Protein AF-A0A9E6SMH9-F1 (afdb_monomer_lite)

pLDDT: mean 82.93, std 14.58, range [40.94, 97.75]

Radius of gyration: 35.77 Å; chains: 1; bounding box: 78×81×99 Å

Sequence (264 aa):
MRSLRISLVLLGLAAVCAAAWPFIQRQYAAHQQAAAERARSEALAAQTSQLKSEFAAERVAIMKRLNSLVESKQYAEALKLASKYRATNDPELTALINTAGTALSGEQLLSRMQQLVAKSCTGVQAKVTASRLLAAAYPDVKDASTQDWSVERIEIEGVLPAIRKRLADVSTDAVAGSTNARTLQLLRGKHTMRLHPLVRDSLLRAPDGAQLTCAWRVSGTWPSASGSGQRLDGFTMQLWFAPSLTERTLEHDVLDYAQTRGRR

Secondary structure (DSSP, 8-state):
-HHHHHHHHHHHHHHHHHHHHHHHHHHHHHHHHHHHHHHHHHHHHHHHHHHHHHHHHHHHHHHHHHHHHHHTT-HHHHHHHHHHTGGG--HHHHHHHHHHHHHHHHHHHHHHHHHHHHHH--HHHHHHHHHHHHHHH-TT------TT-EEEEEPHHHHHHHHHHHHH-TT-----S-HHHHHHHHHHTT----B-HHHHHHHHH-GGGGGG-EEEEEEE--PPPTTS-----EEEEEEEEEEBTTSSSEEEEEEEEEEEPPP-

Foldseek 3Di:
DVVVVVVVVVVVVVVVVVVCVVVVVVVVVVVVVVVVVVVVVVVVVVLLVVLLVVCVVCVVVLLVVLVVCVVVLVLVVSLVSLVSNVSNPDPSSVVSNVSSVVSVVLVVLVVLLLVQCVPPVDQVVVLVLQVVLVCQLAVLADDWDSVPKDKDWDQCVVCLVLVLVVLVVLPDPDDDDDPFVVSLCSSQDPDDAAAAPSLSCCSNPNPCNSSQKTKMKMKDATQDRDPPPDGLRIKIWIKMWGQGNVSNDITIGTSGMDRDDPDD

Structure (mmCIF, N/CA/C/O backbone):
data_AF-A0A9E6SMH9-F1
#
_entry.id   AF-A0A9E6SMH9-F1
#
loop_
_atom_site.group_PDB
_atom_site.id
_atom_site.type_symbol
_atom_site.label_atom_id
_atom_site.label_alt_id
_atom_site.label_comp_id
_atom_site.label_asym_id
_atom_site.label_entity_id
_atom_site.label_seq_id
_atom_site.pdbx_PDB_ins_code
_atom_site.Cartn_x
_atom_site.Cartn_y
_atom_site.Cartn_z
_atom_site.occupancy
_atom_site.B_iso_or_equiv
_atom_site.auth_seq_id
_atom_site.auth_comp_id
_atom_site.auth_asym_id
_atom_site.auth_atom_id
_atom_site.pdbx_PDB_model_num
ATOM 1 N N . MET A 1 1 ? -43.419 65.896 56.982 1.00 50.06 1 MET A N 1
ATOM 2 C CA . MET A 1 1 ? -42.010 65.420 57.020 1.00 50.06 1 MET A CA 1
ATOM 3 C C . MET A 1 1 ? -41.822 63.934 57.382 1.00 50.06 1 MET A C 1
ATOM 5 O O . MET A 1 1 ? -40.755 63.410 57.092 1.00 50.06 1 MET A O 1
ATOM 9 N N . ARG A 1 2 ? -42.805 63.213 57.959 1.00 49.16 2 ARG A N 1
ATOM 10 C CA . ARG A 1 2 ? -42.667 61.768 58.276 1.00 49.16 2 ARG A CA 1
ATOM 11 C C . ARG A 1 2 ? -42.786 60.813 57.065 1.00 49.16 2 ARG A C 1
ATOM 13 O O . ARG A 1 2 ? -42.101 59.799 57.064 1.00 49.16 2 ARG A O 1
ATOM 20 N N . SER A 1 3 ? -43.553 61.141 56.016 1.00 47.44 3 SER A N 1
ATOM 21 C CA . SER A 1 3 ? -43.708 60.263 54.830 1.00 47.44 3 SER A CA 1
ATOM 22 C C . SER A 1 3 ? -42.493 60.244 53.884 1.00 47.44 3 SER A C 1
ATOM 24 O O . SER A 1 3 ? -42.248 59.240 53.216 1.00 47.44 3 SER A O 1
ATOM 26 N N . LEU A 1 4 ? -41.671 61.305 53.876 1.00 52.09 4 LEU A N 1
ATOM 27 C CA . LEU A 1 4 ? -40.449 61.368 53.059 1.00 52.09 4 LEU A CA 1
ATOM 28 C C . LEU A 1 4 ? -39.358 60.402 53.550 1.00 52.09 4 LEU A C 1
ATOM 30 O O . LEU A 1 4 ? -38.632 59.832 52.743 1.00 52.09 4 LEU A O 1
ATOM 34 N N . ARG A 1 5 ? -39.258 60.181 54.868 1.00 51.03 5 ARG A N 1
ATOM 35 C CA . ARG A 1 5 ? -38.249 59.279 55.451 1.00 51.03 5 ARG A CA 1
ATOM 36 C C . ARG A 1 5 ? -38.564 57.804 55.194 1.00 51.03 5 ARG A C 1
ATOM 38 O O . ARG A 1 5 ? -37.646 57.026 54.983 1.00 51.03 5 ARG A O 1
ATOM 45 N N . ILE A 1 6 ? -39.845 57.437 55.148 1.00 55.66 6 ILE A N 1
ATOM 46 C CA . ILE A 1 6 ? -40.280 56.062 54.847 1.00 55.66 6 ILE A CA 1
ATOM 47 C C . ILE A 1 6 ? -40.031 55.733 53.365 1.00 55.66 6 ILE A C 1
ATOM 49 O O . ILE A 1 6 ? -39.547 54.650 53.046 1.00 55.66 6 ILE A O 1
ATOM 53 N N . SER A 1 7 ? -40.263 56.698 52.468 1.00 54.25 7 SER A N 1
ATOM 54 C CA . SER A 1 7 ? -40.035 56.527 51.024 1.00 54.25 7 SER A CA 1
ATOM 55 C C . SER A 1 7 ? -38.547 56.362 50.674 1.00 54.25 7 SER A C 1
ATOM 57 O O . SER A 1 7 ? -38.198 55.530 49.843 1.00 54.25 7 SER A O 1
ATOM 59 N N . LEU A 1 8 ? -37.654 57.095 51.352 1.00 56.59 8 LEU A N 1
ATOM 60 C CA . LEU A 1 8 ? -36.197 56.985 51.176 1.00 56.59 8 LEU A CA 1
ATOM 61 C C . LEU A 1 8 ? -35.622 55.655 51.688 1.00 56.59 8 LEU A C 1
ATOM 63 O O . LEU A 1 8 ? -34.715 55.107 51.067 1.00 56.59 8 LEU A O 1
ATOM 67 N N . VAL A 1 9 ? -36.166 55.105 52.778 1.00 59.56 9 VAL A N 1
ATOM 68 C CA . VAL A 1 9 ? -35.754 53.789 53.298 1.00 59.56 9 VAL A CA 1
ATOM 69 C C . VAL A 1 9 ? -36.204 52.660 52.364 1.00 59.56 9 VAL A C 1
ATOM 71 O O . VAL A 1 9 ? -35.425 51.749 52.100 1.00 59.56 9 VAL A O 1
ATOM 74 N N . LEU A 1 10 ? -37.413 52.745 51.797 1.00 55.56 10 LEU A N 1
ATOM 75 C CA . LEU A 1 10 ? -37.912 51.770 50.816 1.00 55.56 10 LEU A CA 1
ATOM 76 C C . LEU A 1 10 ? -37.139 51.820 49.487 1.00 55.56 10 LEU A C 1
ATOM 78 O O . LEU A 1 10 ? -36.822 50.772 48.929 1.00 55.56 10 LEU A O 1
ATOM 82 N N . LEU A 1 11 ? -36.773 53.016 49.009 1.00 55.50 11 LEU A N 1
ATOM 83 C CA . LEU A 1 11 ? -35.928 53.186 47.819 1.00 55.50 11 LEU A CA 1
ATOM 84 C C . LEU A 1 11 ? -34.490 52.695 48.048 1.00 55.50 11 LEU A C 1
ATOM 86 O O . LEU A 1 11 ? -33.914 52.066 47.163 1.00 55.50 11 LEU A O 1
ATOM 90 N N . GLY A 1 12 ? -33.929 52.918 49.242 1.00 53.09 12 GLY A N 1
ATOM 91 C CA . GLY A 1 12 ? -32.619 52.387 49.628 1.00 53.09 12 GLY A CA 1
ATOM 92 C C . GLY A 1 12 ? -32.592 50.856 49.697 1.00 53.09 12 GLY A C 1
ATOM 93 O O . GLY A 1 12 ? -31.650 50.238 49.209 1.00 53.09 12 GLY A O 1
ATOM 94 N N . LEU A 1 13 ? -33.652 50.229 50.220 1.00 57.94 13 LEU A N 1
ATOM 95 C CA . LEU A 1 13 ? -33.786 48.767 50.242 1.00 57.94 13 LEU A CA 1
ATOM 96 C C . LEU A 1 13 ? -33.958 48.180 48.834 1.00 57.94 13 LEU A C 1
ATOM 98 O O . LEU A 1 13 ? -33.310 47.191 48.499 1.00 57.94 13 LEU A O 1
ATOM 102 N N . ALA A 1 14 ? -34.770 48.818 47.985 1.00 60.69 14 ALA A N 1
ATOM 103 C CA . ALA A 1 14 ? -34.950 48.401 46.595 1.00 60.69 14 ALA A CA 1
ATOM 104 C C . ALA A 1 14 ? -33.644 48.504 45.783 1.00 60.69 14 ALA A C 1
ATOM 106 O O . ALA A 1 14 ? -33.343 47.610 44.992 1.00 60.69 14 ALA A O 1
ATOM 107 N N . ALA A 1 15 ? -32.833 49.542 46.018 1.00 59.09 15 ALA A N 1
ATOM 108 C CA . ALA A 1 15 ? -31.529 49.711 45.375 1.00 59.09 15 ALA A CA 1
ATOM 109 C C . ALA A 1 15 ? -30.507 48.640 45.808 1.00 59.09 15 ALA A C 1
ATOM 111 O O . ALA A 1 15 ? -29.759 48.132 44.972 1.00 59.09 15 ALA A O 1
ATOM 112 N N . VAL A 1 16 ? -30.510 48.234 47.084 1.00 61.38 16 VAL A N 1
ATOM 113 C CA . VAL A 1 16 ? -29.656 47.141 47.587 1.00 61.38 16 VAL A CA 1
ATOM 114 C C . VAL A 1 16 ? -30.096 45.783 47.022 1.00 61.38 16 VAL A C 1
ATOM 116 O O . VAL A 1 16 ? -29.252 44.991 46.601 1.00 61.38 16 VAL A O 1
ATOM 119 N N . CYS A 1 17 ? -31.404 45.525 46.921 1.00 60.59 17 CYS A N 1
ATOM 120 C CA . CYS A 1 17 ? -31.924 44.310 46.287 1.00 60.59 17 CYS A CA 1
ATOM 121 C C . CYS A 1 17 ? -31.613 44.251 44.780 1.00 60.59 17 CYS A C 1
ATOM 123 O O . CYS A 1 17 ? -31.251 43.189 44.272 1.00 60.59 17 CYS A O 1
ATOM 125 N N . ALA A 1 18 ? -31.688 45.381 44.070 1.00 61.50 18 ALA A N 1
ATOM 126 C CA . ALA A 1 18 ? -31.358 45.458 42.647 1.00 61.50 18 ALA A CA 1
ATOM 127 C C . ALA A 1 18 ? -29.854 45.255 42.375 1.00 61.50 18 ALA A C 1
ATOM 129 O O . ALA A 1 18 ? -29.490 44.609 41.393 1.00 61.50 18 ALA A O 1
ATOM 130 N N . ALA A 1 19 ? -28.978 45.741 43.261 1.00 61.34 19 ALA A N 1
ATOM 131 C CA . ALA A 1 19 ? -27.528 45.571 43.135 1.00 61.34 19 ALA A CA 1
ATOM 132 C C . ALA A 1 19 ? -27.050 44.133 43.428 1.00 61.34 19 ALA A C 1
ATOM 13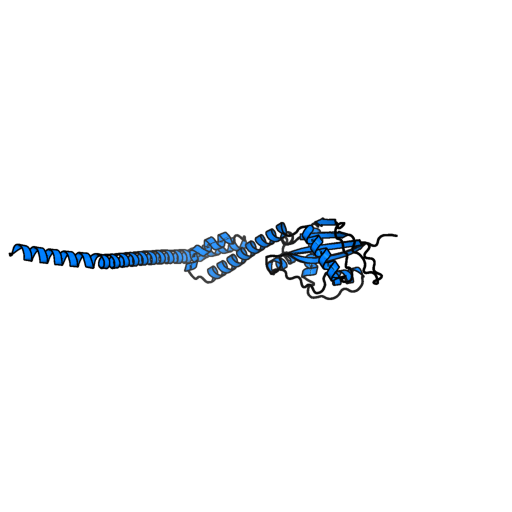4 O O . ALA A 1 19 ? -26.064 43.682 42.846 1.00 61.34 19 ALA A O 1
ATOM 135 N N . ALA A 1 20 ? -27.757 43.387 44.286 1.00 64.69 20 ALA A N 1
ATOM 136 C CA . ALA A 1 20 ? -27.438 41.989 44.603 1.00 64.69 20 ALA A CA 1
ATOM 137 C C . ALA A 1 20 ? -27.984 40.978 43.570 1.00 64.69 20 ALA A C 1
ATOM 139 O O . ALA A 1 20 ? -27.473 39.860 43.459 1.00 64.69 20 ALA A O 1
ATOM 140 N N . TRP A 1 21 ? -28.990 41.371 42.783 1.00 70.06 21 TRP A N 1
ATOM 141 C CA . TRP A 1 21 ? -29.657 40.531 41.783 1.00 70.06 21 TRP A CA 1
ATOM 142 C C . TRP A 1 21 ? -28.720 39.834 40.773 1.00 70.06 21 TRP A C 1
ATOM 144 O O . TRP A 1 21 ? -28.825 38.612 40.622 1.00 70.06 21 TRP A O 1
ATOM 154 N N . PRO A 1 22 ? -27.758 40.520 40.115 1.00 70.88 22 PRO A N 1
ATOM 155 C CA . PRO A 1 22 ? -26.865 39.865 39.156 1.00 70.88 22 PRO A CA 1
ATOM 156 C C . PRO A 1 22 ? -25.910 38.852 39.808 1.00 70.88 22 PRO A C 1
ATOM 158 O O . PRO A 1 22 ? -25.524 37.876 39.166 1.00 70.88 22 PRO A O 1
ATOM 161 N N . PHE A 1 23 ? -25.536 39.043 41.078 1.00 73.75 23 PHE A N 1
ATOM 162 C CA . PHE A 1 23 ? -24.689 38.094 41.806 1.00 73.75 23 PHE A CA 1
ATOM 163 C C . PHE A 1 23 ? -25.461 36.816 42.158 1.00 73.75 23 PHE A C 1
ATOM 165 O O . PHE A 1 23 ? -24.981 35.715 41.887 1.00 73.75 23 PHE A O 1
ATOM 172 N N . ILE A 1 24 ? -26.694 36.962 42.658 1.00 76.81 24 ILE A N 1
ATOM 173 C CA . ILE A 1 24 ? -27.590 35.837 42.967 1.00 76.81 24 ILE A CA 1
ATOM 174 C C . ILE A 1 24 ? -27.910 35.040 41.695 1.00 76.81 24 ILE A C 1
ATOM 176 O O . ILE A 1 24 ? -27.834 33.812 41.707 1.00 76.81 24 ILE A O 1
ATOM 180 N N . GLN A 1 25 ? -28.187 35.714 40.571 1.00 79.44 25 GLN A N 1
ATOM 181 C CA . GLN A 1 25 ? -28.419 35.041 39.288 1.00 79.44 25 GLN A CA 1
ATOM 182 C C . GLN A 1 25 ? -27.193 34.260 38.800 1.00 79.44 25 GLN A C 1
ATOM 184 O O . GLN A 1 25 ? -27.344 33.134 38.329 1.00 79.44 25 GLN A O 1
ATOM 189 N N . ARG A 1 26 ? -25.977 34.810 38.937 1.00 79.94 26 ARG A N 1
ATOM 190 C CA . ARG A 1 26 ? -24.739 34.101 38.568 1.00 79.94 26 ARG A CA 1
ATOM 191 C C . ARG A 1 26 ? -24.494 32.873 39.440 1.00 79.94 26 ARG A C 1
ATOM 193 O O . ARG A 1 26 ? -24.154 31.822 38.907 1.00 79.94 26 ARG A O 1
ATOM 200 N N . GLN A 1 27 ? -24.693 32.980 40.753 1.00 82.25 27 GLN A N 1
ATOM 201 C CA . GLN A 1 27 ? -24.568 31.838 41.662 1.00 82.25 27 GLN A CA 1
ATOM 202 C C . GLN A 1 27 ? -25.612 30.761 41.367 1.00 82.25 27 GLN A C 1
ATOM 204 O O . GLN A 1 27 ? -25.276 29.582 41.300 1.00 82.25 27 GLN A O 1
ATOM 209 N N . TYR A 1 28 ? -26.864 31.156 41.139 1.00 82.19 28 TYR A N 1
ATOM 210 C CA . TYR A 1 28 ? -27.934 30.226 40.801 1.00 82.19 28 TYR A CA 1
ATOM 211 C C . TYR A 1 28 ? -27.676 29.517 39.462 1.00 82.19 28 TYR A C 1
ATOM 213 O O . TYR A 1 28 ? -27.805 28.297 39.378 1.00 82.19 28 TYR A O 1
ATOM 221 N N . ALA A 1 29 ? -27.219 30.248 38.439 1.00 81.75 29 ALA A N 1
ATOM 222 C CA . ALA A 1 29 ? -26.816 29.672 37.156 1.00 81.75 29 ALA A CA 1
ATOM 223 C C . ALA A 1 29 ? -25.627 28.703 37.299 1.00 81.75 29 ALA A C 1
ATOM 225 O O . ALA A 1 29 ? -25.667 27.609 36.739 1.00 81.75 29 ALA A O 1
ATOM 226 N N . ALA A 1 30 ? -24.609 29.052 38.094 1.00 83.19 30 ALA A N 1
ATOM 227 C CA . ALA A 1 30 ? -23.473 28.172 38.378 1.00 83.19 30 ALA A CA 1
ATOM 228 C C . ALA A 1 30 ? -23.899 26.897 39.130 1.00 83.19 30 ALA A C 1
ATOM 230 O O . ALA A 1 30 ? -23.441 25.801 38.808 1.00 83.19 30 ALA A O 1
ATOM 231 N N . HIS A 1 31 ? -24.826 27.008 40.089 1.00 85.69 31 HIS A N 1
ATOM 232 C CA . HIS A 1 31 ? -25.399 25.853 40.782 1.00 85.69 31 HIS A CA 1
ATOM 233 C C . HIS A 1 31 ? -26.210 24.950 39.848 1.00 85.69 31 HIS A C 1
ATOM 235 O O . HIS A 1 31 ? -26.079 23.730 39.938 1.00 85.69 31 HIS A O 1
ATOM 241 N N . GLN A 1 32 ? -27.013 25.513 38.938 1.00 88.69 32 GLN A N 1
ATOM 242 C CA . GLN A 1 32 ? -27.743 24.721 37.945 1.00 88.69 32 GLN A CA 1
ATOM 243 C C . GLN A 1 32 ? -26.803 24.007 36.970 1.00 88.69 32 GLN A C 1
ATOM 245 O O . GLN A 1 32 ? -27.026 22.839 36.663 1.00 88.69 32 GLN A O 1
ATOM 250 N N . GLN A 1 33 ? -25.734 24.671 36.522 1.00 86.69 33 GLN A N 1
ATOM 251 C CA . GLN A 1 33 ? -24.711 24.047 35.681 1.00 86.69 33 GLN A CA 1
ATOM 252 C C . GLN A 1 33 ? -24.024 22.890 36.413 1.00 86.69 33 GLN A C 1
ATOM 254 O O . GLN A 1 33 ? -23.980 21.783 35.885 1.00 86.69 33 GLN A O 1
ATOM 259 N N . ALA A 1 34 ? -23.602 23.097 37.664 1.00 87.25 34 ALA A N 1
ATOM 260 C CA . ALA A 1 34 ? -22.995 22.044 38.476 1.00 87.25 34 ALA A CA 1
ATOM 261 C C . ALA A 1 34 ? -23.960 20.874 38.749 1.00 87.25 34 ALA A C 1
ATOM 263 O O . ALA A 1 34 ? -23.550 19.715 38.731 1.00 87.25 34 ALA A O 1
ATOM 264 N N . ALA A 1 35 ? -25.247 21.147 38.987 1.00 86.25 35 ALA A N 1
ATOM 265 C CA . ALA A 1 35 ? -26.261 20.108 39.158 1.00 86.25 35 ALA A CA 1
ATOM 266 C C . ALA A 1 35 ? -26.499 19.322 37.858 1.00 86.25 35 ALA A C 1
ATOM 268 O O . ALA A 1 35 ? -26.588 18.097 37.892 1.00 86.25 35 ALA A O 1
ATOM 269 N N . ALA A 1 36 ? -26.541 20.003 36.709 1.00 87.94 36 ALA A N 1
ATOM 270 C CA . ALA A 1 36 ? -26.677 19.365 35.402 1.00 87.94 36 ALA A CA 1
ATOM 271 C C . ALA A 1 36 ? -25.449 18.514 35.042 1.00 87.94 36 ALA A C 1
ATOM 273 O O . ALA A 1 36 ? -25.596 17.427 34.487 1.00 87.94 36 ALA A O 1
ATOM 274 N N . GLU A 1 37 ? -24.241 18.971 35.374 1.00 89.69 37 GLU A N 1
ATOM 275 C CA . GLU A 1 37 ? -23.005 18.205 35.191 1.00 89.69 37 GLU A CA 1
ATOM 276 C C . GLU A 1 37 ? -22.965 16.957 36.075 1.00 89.69 37 GLU A C 1
ATOM 278 O O . GLU A 1 37 ? -22.631 15.882 35.579 1.00 89.69 37 GLU A O 1
ATOM 283 N N . ARG A 1 38 ? -23.372 17.067 37.348 1.00 89.81 38 ARG A N 1
ATOM 284 C CA . ARG A 1 38 ? -23.502 15.913 38.254 1.00 89.81 38 ARG A CA 1
ATOM 285 C C . ARG A 1 38 ? -24.554 14.921 37.770 1.00 89.81 38 ARG A C 1
ATOM 287 O O . ARG A 1 38 ? -24.273 13.735 37.691 1.00 89.81 38 ARG A O 1
ATOM 294 N N . ALA A 1 39 ? -25.725 15.396 37.351 1.00 89.69 39 ALA A N 1
ATOM 295 C CA . ALA A 1 39 ? -26.762 14.525 36.801 1.00 89.69 39 ALA A CA 1
ATOM 296 C C . ALA A 1 39 ? -26.278 13.788 35.537 1.00 89.69 39 ALA A C 1
ATOM 298 O O . ALA A 1 39 ? -26.555 12.603 35.353 1.00 89.69 39 ALA A O 1
ATOM 299 N N . ARG A 1 40 ? -25.508 14.465 34.671 1.00 88.81 40 ARG A N 1
ATOM 300 C CA . ARG A 1 40 ? -24.877 13.835 33.501 1.00 88.81 40 ARG A CA 1
ATOM 301 C C . ARG A 1 40 ? -23.819 12.812 33.904 1.00 88.81 40 ARG A C 1
ATOM 303 O O . ARG A 1 40 ? -23.789 11.735 33.316 1.00 88.81 40 ARG A O 1
ATOM 310 N N . SER A 1 41 ? -22.959 13.121 34.873 1.00 88.56 41 SER A N 1
ATOM 311 C CA . SER A 1 41 ? -21.911 12.192 35.306 1.00 88.56 41 SER A CA 1
ATOM 312 C C . SER A 1 41 ? -22.492 10.954 35.991 1.00 88.56 41 SER A C 1
ATOM 314 O O . SER A 1 41 ? -22.046 9.845 35.705 1.00 88.56 41 SER A O 1
ATOM 316 N N . GLU A 1 42 ? -23.533 11.114 36.806 1.00 91.62 42 GLU A N 1
ATOM 317 C CA . GLU A 1 42 ? -24.275 10.016 37.431 1.00 91.62 42 GLU A CA 1
ATOM 318 C C . GLU A 1 42 ? -24.969 9.137 36.385 1.00 91.62 42 GLU A C 1
ATOM 320 O O . GLU A 1 42 ? -24.839 7.912 36.428 1.00 91.62 42 GLU A O 1
ATOM 325 N N . ALA A 1 43 ? -25.630 9.739 35.390 1.00 90.62 43 ALA A N 1
ATOM 326 C CA . ALA A 1 43 ? -26.242 8.994 34.291 1.00 90.62 43 ALA A CA 1
ATOM 327 C C . ALA A 1 43 ? -25.200 8.196 33.485 1.00 90.62 43 ALA A C 1
ATOM 329 O O . ALA A 1 43 ? -25.423 7.025 33.171 1.00 90.62 43 ALA A O 1
ATOM 330 N N . LEU A 1 44 ? -24.038 8.791 33.193 1.00 88.38 44 LEU A N 1
ATOM 331 C CA . LEU A 1 44 ? -22.933 8.107 32.512 1.00 88.38 44 LEU A CA 1
ATOM 332 C C . LEU A 1 44 ? -22.341 6.976 33.363 1.00 88.38 44 LEU A C 1
ATOM 334 O O . LEU A 1 44 ? -22.012 5.914 32.830 1.00 88.38 44 LEU A O 1
ATOM 338 N N . ALA A 1 45 ? -22.223 7.171 34.678 1.00 89.31 45 ALA A N 1
ATOM 339 C CA . ALA A 1 45 ? -21.753 6.142 35.601 1.00 89.31 45 ALA A CA 1
ATOM 340 C C . ALA A 1 45 ? -22.727 4.956 35.662 1.00 89.31 45 ALA A C 1
ATOM 342 O O . ALA A 1 45 ? -22.290 3.806 35.576 1.00 89.31 45 ALA A O 1
ATOM 343 N N . ALA A 1 46 ? -24.036 5.223 35.726 1.00 90.31 46 ALA A N 1
ATOM 344 C CA . ALA A 1 46 ? -25.075 4.197 35.700 1.00 90.31 46 ALA A CA 1
ATOM 345 C C . ALA A 1 46 ? -25.067 3.410 34.379 1.00 90.31 46 ALA A C 1
ATOM 347 O O . ALA A 1 46 ? -25.022 2.180 34.397 1.00 90.31 46 ALA A O 1
ATOM 348 N N . GLN A 1 47 ? -25.006 4.102 33.235 1.00 88.06 47 GLN A N 1
ATOM 349 C CA . GLN A 1 47 ? -24.878 3.458 31.920 1.00 88.06 47 GLN A CA 1
ATOM 350 C C . GLN A 1 47 ? -23.607 2.605 31.825 1.00 88.06 47 GLN A C 1
ATOM 352 O O . GLN A 1 47 ? -23.644 1.475 31.345 1.00 88.06 47 GLN A O 1
ATOM 357 N N . THR A 1 48 ? -22.480 3.109 32.331 1.00 88.69 48 THR A N 1
ATOM 358 C CA . THR A 1 48 ? -21.211 2.369 32.337 1.00 88.69 48 THR A CA 1
ATOM 359 C C . THR A 1 48 ? -21.288 1.124 33.218 1.00 88.69 48 THR A C 1
ATOM 361 O O . THR A 1 48 ? -20.789 0.067 32.836 1.00 88.69 48 THR A O 1
ATOM 364 N N . SER A 1 49 ? -21.913 1.228 34.392 1.00 89.94 49 SER A N 1
ATOM 365 C CA . SER A 1 49 ? -22.145 0.095 35.291 1.00 89.94 49 SER A CA 1
ATOM 366 C C . SER A 1 49 ? -23.008 -0.978 34.626 1.00 89.94 49 SER A C 1
ATOM 368 O O . SER A 1 49 ? -22.649 -2.154 34.677 1.00 89.94 49 SER A O 1
ATOM 370 N N . GLN A 1 50 ? -24.077 -0.575 33.936 1.00 91.75 50 GLN A N 1
ATOM 371 C CA . GLN A 1 50 ? -24.952 -1.488 33.204 1.00 91.75 50 GLN A CA 1
ATOM 372 C C . GLN A 1 50 ? -24.226 -2.183 32.045 1.00 91.75 50 GLN A C 1
ATOM 374 O O . GLN A 1 50 ? -24.343 -3.390 31.873 1.00 91.75 50 GLN A O 1
ATOM 379 N N . LEU A 1 51 ? -23.427 -1.452 31.266 1.00 90.81 51 LEU A N 1
ATOM 380 C CA . LEU A 1 51 ? -22.642 -2.046 30.180 1.00 90.81 51 LEU A CA 1
ATOM 381 C C . LEU A 1 51 ? -21.580 -3.018 30.703 1.00 90.81 51 LEU A C 1
ATOM 383 O O . LEU A 1 51 ? -21.290 -4.026 30.061 1.00 90.81 51 LEU A O 1
ATOM 387 N N . LYS A 1 52 ? -21.006 -2.734 31.878 1.00 92.25 52 LYS A N 1
ATOM 388 C CA . LYS A 1 52 ? -20.081 -3.650 32.552 1.00 92.25 52 LYS A CA 1
ATOM 389 C C . LYS A 1 52 ? -20.768 -4.930 33.006 1.00 92.25 52 LYS A C 1
ATOM 391 O O . LYS A 1 52 ? -20.189 -5.997 32.827 1.00 92.25 52 LYS A O 1
ATOM 396 N N . SER A 1 53 ? -21.970 -4.840 33.574 1.00 91.31 53 SER A N 1
ATOM 397 C CA . SER A 1 53 ? -22.711 -6.031 33.993 1.00 91.31 53 SER A CA 1
ATOM 398 C C . SER A 1 53 ? -23.208 -6.846 32.798 1.00 91.31 53 SER A C 1
ATOM 400 O O . SER A 1 53 ? -23.068 -8.065 32.819 1.00 91.31 53 SER A O 1
ATOM 402 N N . GLU A 1 54 ? -23.687 -6.192 31.734 1.00 92.31 54 GLU A N 1
ATOM 403 C CA . GLU A 1 54 ? -24.047 -6.836 30.462 1.00 92.31 54 GLU A CA 1
ATOM 404 C C . GLU A 1 54 ? -22.846 -7.600 29.884 1.00 92.31 54 GLU A C 1
ATOM 406 O O . GLU A 1 54 ? -22.940 -8.793 29.599 1.00 92.31 54 GLU A O 1
ATOM 411 N N . PHE A 1 55 ? -21.684 -6.941 29.791 1.00 92.94 55 PHE A N 1
ATOM 412 C CA . PHE A 1 55 ? -20.467 -7.585 29.303 1.00 92.94 55 PHE A CA 1
ATOM 413 C C . PHE A 1 55 ? -20.030 -8.748 30.192 1.00 92.94 55 PHE A C 1
ATOM 415 O O . PHE A 1 55 ? -19.624 -9.777 29.671 1.00 92.94 55 PHE A O 1
ATOM 422 N N . ALA A 1 56 ? -20.114 -8.618 31.517 1.00 92.31 56 ALA A N 1
ATOM 423 C CA . ALA A 1 56 ? -19.751 -9.699 32.429 1.00 92.31 56 ALA A CA 1
ATOM 424 C C . ALA A 1 56 ? -20.680 -10.918 32.284 1.00 92.31 56 ALA A C 1
ATOM 426 O O . ALA A 1 56 ? -20.199 -12.050 32.307 1.00 92.31 56 ALA A O 1
ATOM 427 N N . ALA A 1 57 ? -21.985 -10.695 32.094 1.00 94.44 57 ALA A N 1
ATOM 428 C CA . ALA A 1 57 ? -22.974 -11.757 31.922 1.00 94.44 57 ALA A CA 1
ATOM 429 C C . ALA A 1 57 ? -22.832 -12.485 30.575 1.00 94.44 57 ALA A C 1
ATOM 431 O O . ALA A 1 57 ? -22.951 -13.707 30.513 1.00 94.44 57 ALA A O 1
ATOM 432 N N . GLU A 1 58 ? -22.535 -11.749 29.502 1.00 94.44 58 GLU A N 1
ATOM 433 C CA . GLU A 1 58 ? -22.495 -12.283 28.134 1.00 94.44 58 GLU A CA 1
ATOM 434 C C . GLU A 1 58 ? -21.081 -12.365 27.543 1.00 94.44 58 GLU A C 1
ATOM 436 O O . GLU A 1 58 ? -20.915 -12.552 26.333 1.00 94.44 58 GLU A O 1
ATOM 441 N N . ARG A 1 59 ? -20.042 -12.265 28.382 1.00 93.81 59 ARG A N 1
ATOM 442 C CA . ARG A 1 59 ? -18.637 -12.131 27.960 1.00 93.81 59 ARG A CA 1
ATOM 443 C C . ARG A 1 59 ? -18.256 -13.120 26.868 1.00 93.81 59 ARG A C 1
ATOM 445 O O . ARG A 1 59 ? -17.721 -12.735 25.834 1.00 93.81 59 ARG A O 1
ATOM 452 N N . VAL A 1 60 ? -18.555 -14.400 27.082 1.00 95.19 60 VAL A N 1
ATOM 453 C CA . VAL A 1 60 ? -18.199 -15.483 26.153 1.00 95.19 60 VAL A CA 1
ATOM 454 C C . VAL A 1 60 ? -18.882 -15.304 24.795 1.00 95.19 60 VAL A C 1
ATOM 456 O O . VAL A 1 60 ? -18.237 -15.468 23.761 1.00 95.19 60 VAL A O 1
ATOM 459 N N . ALA A 1 61 ? -20.165 -14.938 24.776 1.00 95.69 61 ALA A N 1
ATOM 460 C CA . ALA A 1 61 ? -20.917 -14.739 23.540 1.00 95.69 61 ALA A CA 1
ATOM 461 C C . ALA A 1 61 ? -20.409 -13.514 22.764 1.00 95.69 61 ALA A C 1
ATOM 463 O O . ALA A 1 61 ? -20.177 -13.602 21.555 1.00 95.69 61 ALA A O 1
ATOM 464 N N . ILE A 1 62 ? -20.159 -12.404 23.466 1.00 94.62 62 ILE A N 1
ATOM 465 C CA . ILE A 1 62 ? -19.627 -11.165 22.884 1.00 94.62 62 ILE A CA 1
ATOM 466 C C . ILE A 1 62 ? -18.231 -11.406 22.301 1.00 94.62 62 ILE A C 1
ATOM 468 O O . ILE A 1 62 ? -17.986 -11.079 21.140 1.00 94.62 62 ILE A O 1
ATOM 472 N N . MET A 1 63 ? -17.332 -12.038 23.062 1.00 96.00 63 MET A N 1
ATOM 473 C CA . MET A 1 63 ? -15.970 -12.339 22.609 1.00 96.00 63 MET A CA 1
ATOM 474 C C . MET A 1 63 ? -15.964 -13.319 21.432 1.00 96.00 63 MET A C 1
ATOM 476 O O . MET A 1 63 ? -15.242 -1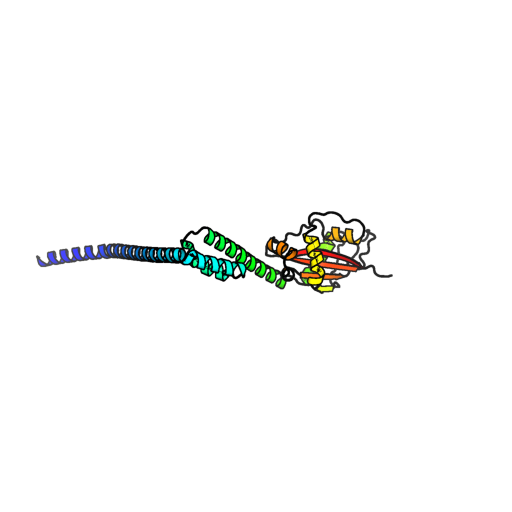3.106 20.460 1.00 96.00 63 MET A O 1
ATOM 480 N N . LYS A 1 64 ? -16.825 -14.347 21.449 1.00 96.50 64 LYS A N 1
ATOM 481 C CA . LYS A 1 64 ? -16.994 -15.263 20.310 1.00 96.50 64 LYS A CA 1
ATOM 482 C C . LYS A 1 64 ? -17.449 -14.521 19.053 1.00 96.50 64 LYS A C 1
ATOM 484 O O . LYS A 1 64 ? -16.922 -14.771 17.970 1.00 96.50 64 LYS A O 1
ATOM 489 N N . ARG A 1 65 ? -18.409 -13.599 19.180 1.00 95.44 65 ARG A N 1
ATOM 490 C CA . ARG A 1 65 ? -18.874 -12.788 18.048 1.00 95.44 65 ARG A CA 1
ATOM 491 C C . ARG A 1 65 ? -17.771 -11.868 17.530 1.00 95.44 65 ARG A C 1
ATOM 493 O O . ARG A 1 65 ? -17.586 -11.800 16.320 1.00 95.44 65 ARG A O 1
ATOM 500 N N . LEU A 1 66 ? -17.032 -11.203 18.417 1.00 95.50 66 LEU A N 1
ATOM 501 C CA . LEU A 1 66 ? -15.902 -10.350 18.043 1.00 95.50 66 LEU A CA 1
ATOM 502 C C . LEU A 1 66 ? -14.822 -11.128 17.290 1.00 95.50 66 LEU A C 1
ATOM 504 O O . LEU A 1 66 ? -14.404 -10.687 16.223 1.00 95.50 66 LEU A O 1
ATOM 508 N N . ASN A 1 67 ? -14.431 -12.303 17.787 1.00 94.88 67 ASN A N 1
ATOM 509 C CA . ASN A 1 67 ? -13.464 -13.166 17.107 1.00 94.88 67 ASN A CA 1
ATOM 510 C C . ASN A 1 67 ? -13.958 -13.584 15.720 1.00 94.88 67 ASN A C 1
ATOM 512 O O . ASN A 1 67 ? -13.226 -13.436 14.750 1.00 94.88 67 ASN A O 1
ATOM 516 N N . SER A 1 68 ? -15.224 -13.991 15.595 1.00 96.25 68 SER A N 1
ATOM 517 C CA . SER A 1 68 ? -15.817 -14.337 14.298 1.00 96.25 68 SER A CA 1
ATOM 518 C C . SER A 1 68 ? -15.796 -13.168 13.302 1.00 96.25 68 SER A C 1
ATOM 520 O O . SER A 1 68 ? -15.508 -13.376 12.122 1.00 96.25 68 SER A O 1
ATOM 522 N N . LEU A 1 69 ? -16.057 -11.936 13.760 1.00 95.75 69 LEU A N 1
ATOM 523 C CA . LEU A 1 69 ? -15.956 -10.735 12.922 1.00 95.75 69 LEU A CA 1
ATOM 524 C C . LEU A 1 69 ? -14.504 -10.479 12.488 1.00 95.75 69 LEU A C 1
ATOM 526 O O . LEU A 1 69 ? -14.265 -10.180 11.321 1.00 95.75 69 LEU A O 1
ATOM 530 N N . VAL A 1 70 ? -13.534 -10.633 13.394 1.00 93.12 70 VAL A N 1
ATOM 531 C CA . VAL A 1 70 ? -12.098 -10.469 13.100 1.00 93.12 70 VAL A CA 1
ATOM 532 C C . VAL A 1 70 ? -11.596 -11.531 12.116 1.00 93.12 70 VAL A C 1
ATOM 534 O O . VAL A 1 70 ? -10.915 -11.188 11.151 1.00 93.12 70 VAL A O 1
ATOM 537 N N . GLU A 1 71 ? -11.966 -12.797 12.309 1.00 92.88 71 GLU A N 1
ATOM 538 C CA . GLU A 1 71 ? -11.643 -13.911 11.404 1.00 92.88 71 GLU A CA 1
ATOM 539 C C . GLU A 1 71 ? -12.244 -13.702 10.010 1.00 92.88 71 GLU A C 1
ATOM 541 O O . GLU A 1 71 ? -11.600 -13.974 8.998 1.00 92.88 71 GLU A O 1
ATOM 546 N N . SER A 1 72 ? -13.451 -13.135 9.954 1.00 92.88 72 SER A N 1
ATOM 547 C CA . SER A 1 72 ? -14.134 -12.783 8.704 1.00 92.88 72 SER A CA 1
ATOM 548 C C . SER A 1 72 ? -13.669 -11.445 8.110 1.00 92.88 72 SER A C 1
ATOM 550 O O . SER A 1 72 ? -14.267 -10.973 7.145 1.00 92.88 72 SER A O 1
ATOM 552 N N . LYS A 1 73 ? -12.629 -10.813 8.678 1.00 91.25 73 LYS A N 1
ATOM 553 C CA . LYS A 1 73 ? -12.088 -9.498 8.280 1.00 91.25 73 LYS A CA 1
ATOM 554 C C . LYS A 1 73 ? -13.094 -8.339 8.333 1.00 91.25 73 LYS A C 1
ATOM 556 O O . LYS A 1 73 ? -12.894 -7.290 7.733 1.00 91.25 73 LYS A O 1
ATOM 561 N N . GLN A 1 74 ? -14.173 -8.481 9.095 1.00 93.00 74 GLN A N 1
ATOM 562 C CA . GLN A 1 74 ? -15.177 -7.437 9.315 1.00 93.00 74 GLN A CA 1
ATOM 563 C C . GLN A 1 74 ? -14.729 -6.492 10.443 1.00 93.00 74 GLN A C 1
ATOM 565 O O . GLN A 1 74 ? -15.407 -6.319 11.458 1.00 93.00 74 GLN A O 1
ATOM 570 N N . TYR A 1 75 ? -13.554 -5.875 10.284 1.00 93.75 75 TYR A N 1
ATOM 571 C CA . TYR A 1 75 ? -12.891 -5.109 11.345 1.00 93.75 75 TYR A CA 1
ATOM 572 C C . TYR A 1 75 ? -13.687 -3.880 11.801 1.00 93.75 75 TYR A C 1
ATOM 574 O O . TYR A 1 75 ? -13.726 -3.580 12.993 1.00 93.75 75 TYR A O 1
ATOM 582 N N . ALA A 1 76 ? -14.369 -3.186 10.883 1.00 92.62 76 ALA A N 1
ATOM 583 C CA . ALA A 1 76 ? -15.211 -2.038 11.225 1.00 92.62 76 ALA A CA 1
ATOM 584 C C . ALA A 1 76 ? -16.401 -2.437 12.119 1.00 92.62 76 ALA A C 1
ATOM 586 O O . ALA A 1 76 ? -16.718 -1.741 13.086 1.00 92.62 76 ALA A O 1
ATOM 587 N N . GLU A 1 77 ? -17.030 -3.581 11.837 1.00 94.56 77 GLU A N 1
ATOM 588 C CA . GLU A 1 77 ? -18.117 -4.121 12.658 1.00 94.56 77 GLU A CA 1
ATOM 589 C C . GLU A 1 77 ? -17.605 -4.620 14.011 1.00 94.56 77 GLU A C 1
ATOM 591 O O . GLU A 1 77 ? -18.225 -4.343 15.041 1.00 94.56 77 GLU A O 1
ATOM 596 N N . ALA A 1 78 ? -16.440 -5.279 14.026 1.00 94.44 78 ALA A N 1
ATOM 597 C CA . ALA A 1 78 ? -15.777 -5.701 15.256 1.00 94.44 78 ALA A CA 1
ATOM 598 C C . ALA A 1 78 ? -15.476 -4.501 16.169 1.00 94.44 78 ALA A C 1
ATOM 600 O O . ALA A 1 78 ? -15.811 -4.526 17.351 1.00 94.44 78 ALA A O 1
ATOM 601 N N . LEU A 1 79 ? -14.920 -3.413 15.622 1.00 94.31 79 LEU A N 1
ATOM 602 C CA . LEU A 1 79 ? -14.639 -2.185 16.372 1.00 94.31 79 LEU A CA 1
ATOM 603 C C . LEU A 1 79 ? -15.913 -1.510 16.882 1.00 94.31 79 LEU A C 1
ATOM 605 O O . LEU A 1 79 ? -15.944 -1.058 18.027 1.00 94.31 79 LEU A O 1
ATOM 609 N N . LYS A 1 80 ? -16.976 -1.465 16.069 1.00 94.62 80 LYS A N 1
ATOM 610 C CA . LYS A 1 80 ? -18.274 -0.922 16.487 1.00 94.62 80 LYS A CA 1
ATOM 611 C C . LYS A 1 80 ? -18.822 -1.694 17.687 1.00 94.62 80 LYS A C 1
ATOM 613 O O . LYS A 1 80 ? -19.177 -1.069 18.686 1.00 94.62 80 LYS A O 1
ATOM 618 N N . LEU A 1 81 ? -18.826 -3.027 17.625 1.00 94.12 81 LEU A N 1
ATOM 619 C CA . LEU A 1 81 ? -19.274 -3.877 18.730 1.00 94.12 81 LEU A CA 1
ATOM 620 C C . LEU A 1 81 ? -18.378 -3.712 19.967 1.00 94.12 81 LEU A C 1
ATOM 622 O O . LEU A 1 81 ? -18.880 -3.486 21.065 1.00 94.12 81 LEU A O 1
ATOM 626 N N . ALA A 1 82 ? -17.057 -3.755 19.795 1.00 93.38 82 ALA A N 1
ATOM 627 C CA . ALA A 1 82 ? -16.108 -3.662 20.899 1.00 93.38 82 ALA A CA 1
ATOM 628 C C . ALA A 1 82 ? -16.123 -2.288 21.594 1.00 93.38 82 ALA A C 1
ATOM 630 O O . ALA A 1 82 ? -15.996 -2.211 22.816 1.00 93.38 82 ALA A O 1
ATOM 631 N N . SER A 1 83 ? -16.338 -1.198 20.847 1.00 90.25 83 SER A N 1
ATOM 632 C CA . SER A 1 83 ? -16.397 0.159 21.405 1.00 90.25 83 SER A CA 1
ATOM 633 C C . SER A 1 83 ? -17.519 0.347 22.430 1.00 90.25 83 SER A C 1
ATOM 635 O O . SER A 1 83 ? -17.333 1.108 23.381 1.00 90.25 83 SER A O 1
ATOM 637 N N . LYS A 1 84 ? -18.628 -0.402 22.300 1.00 91.81 84 LYS A N 1
ATOM 638 C CA . LYS A 1 84 ? -19.742 -0.404 23.263 1.00 91.81 84 LYS A CA 1
ATOM 639 C C . LYS A 1 84 ? -19.270 -0.820 24.660 1.00 91.81 84 LYS A C 1
ATOM 641 O O . LYS A 1 84 ? -19.748 -0.288 25.656 1.00 91.81 84 LYS A O 1
ATOM 646 N N . TYR A 1 85 ? -18.296 -1.725 24.731 1.00 92.50 85 TYR A N 1
ATOM 647 C CA . TYR A 1 85 ? -17.809 -2.313 25.979 1.00 92.50 85 TYR A CA 1
ATOM 648 C C . TYR A 1 85 ? -16.426 -1.796 26.394 1.00 92.50 85 TYR A C 1
ATOM 650 O O . TYR A 1 85 ? -15.829 -2.326 27.327 1.00 92.50 85 TYR A O 1
ATOM 658 N N . ARG A 1 86 ? -15.908 -0.729 25.768 1.00 87.56 86 ARG A N 1
ATOM 659 C CA . ARG A 1 86 ? -14.558 -0.197 26.046 1.00 87.56 86 ARG A CA 1
ATOM 660 C C . ARG A 1 86 ? -14.331 0.159 27.520 1.00 87.56 86 ARG A C 1
ATOM 662 O O . ARG A 1 86 ? -13.229 -0.009 28.026 1.00 87.56 86 ARG A O 1
ATOM 669 N N . ALA A 1 87 ? -15.370 0.615 28.219 1.00 87.50 87 ALA A N 1
ATOM 670 C CA . ALA A 1 87 ? -15.281 1.006 29.625 1.00 87.50 87 ALA A CA 1
ATOM 671 C C . ALA A 1 87 ? -15.078 -0.175 30.598 1.00 87.50 87 ALA A C 1
ATOM 673 O O . ALA A 1 87 ? -14.844 0.051 31.786 1.00 87.50 87 ALA A O 1
ATOM 674 N N . THR A 1 88 ? -15.177 -1.423 30.124 1.00 88.94 88 THR A N 1
ATOM 675 C CA . THR A 1 88 ? -14.964 -2.639 30.929 1.00 88.94 88 THR A CA 1
ATOM 676 C C . THR A 1 88 ? -13.500 -2.864 31.304 1.00 88.94 88 THR A C 1
ATOM 678 O O . THR A 1 88 ? -13.249 -3.515 32.313 1.00 88.94 88 THR A O 1
ATOM 681 N N . ASN A 1 89 ? -12.552 -2.289 30.550 1.00 85.44 89 ASN A N 1
ATOM 682 C CA . ASN A 1 89 ? -11.106 -2.497 30.701 1.00 85.44 89 ASN A CA 1
ATOM 683 C C . ASN A 1 89 ? -10.675 -3.979 30.646 1.00 85.44 89 ASN A C 1
ATOM 685 O O . ASN A 1 89 ? -9.650 -4.343 31.220 1.00 85.44 89 ASN A O 1
ATOM 689 N N . ASP A 1 90 ? -11.439 -4.838 29.962 1.00 91.88 90 ASP A N 1
ATOM 690 C CA . ASP A 1 90 ? -11.052 -6.233 29.747 1.00 91.88 90 ASP A CA 1
ATOM 691 C C . ASP A 1 90 ? -9.810 -6.304 28.823 1.00 91.88 90 ASP A C 1
ATOM 693 O O . ASP A 1 90 ? -9.784 -5.657 27.763 1.00 91.88 90 ASP A O 1
ATOM 697 N N . PRO A 1 91 ? -8.751 -7.039 29.214 1.00 92.56 91 PRO A N 1
ATOM 698 C CA . PRO A 1 91 ? -7.498 -7.071 28.463 1.00 92.56 91 PRO A CA 1
ATOM 699 C C . PRO A 1 91 ? -7.635 -7.775 27.107 1.00 92.56 91 PRO A C 1
ATOM 701 O O . PRO A 1 91 ? -7.020 -7.334 26.136 1.00 92.56 91 PRO A O 1
ATOM 704 N N . GLU A 1 92 ? -8.461 -8.820 27.003 1.00 92.75 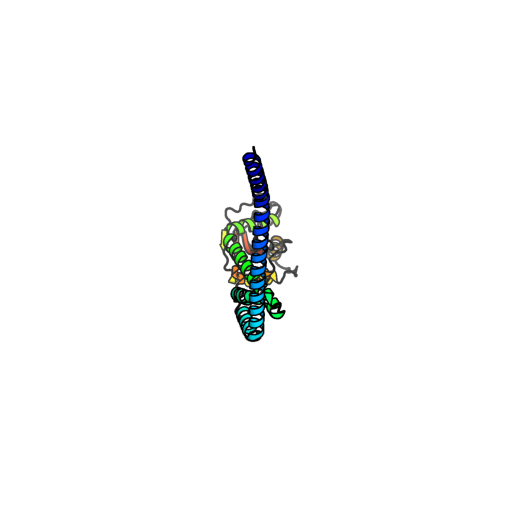92 GLU A N 1
ATOM 705 C CA . GLU A 1 92 ? -8.682 -9.542 25.743 1.00 92.75 92 GLU A CA 1
ATOM 706 C C . GLU A 1 92 ? -9.495 -8.687 24.768 1.00 92.75 92 GLU A C 1
ATOM 708 O O . GLU A 1 92 ? -9.162 -8.602 23.585 1.00 92.75 92 GLU A O 1
ATOM 713 N N . LEU A 1 93 ? -10.519 -7.986 25.266 1.00 93.44 93 LEU A N 1
ATOM 714 C CA . LEU A 1 93 ? -11.275 -7.019 24.468 1.00 93.44 93 LEU A CA 1
ATOM 715 C C . LEU A 1 93 ? -10.365 -5.899 23.947 1.00 93.44 93 LEU A C 1
ATOM 717 O O . LEU A 1 93 ? -10.441 -5.521 22.779 1.00 93.44 93 LEU A O 1
ATOM 721 N N . THR A 1 94 ? -9.484 -5.378 24.804 1.00 92.00 94 THR A N 1
ATOM 722 C CA . THR A 1 94 ? -8.526 -4.328 24.432 1.00 92.00 94 THR A CA 1
ATOM 723 C C . THR A 1 94 ? -7.551 -4.820 23.362 1.00 92.00 94 THR A C 1
ATOM 725 O O . THR A 1 94 ? -7.299 -4.108 22.388 1.00 92.00 94 THR A O 1
ATOM 728 N N . ALA A 1 95 ? -7.043 -6.049 23.497 1.00 91.44 95 ALA A N 1
ATOM 729 C CA . ALA A 1 95 ? -6.198 -6.672 22.484 1.00 91.44 95 ALA A CA 1
ATOM 730 C C . ALA A 1 95 ? -6.930 -6.787 21.137 1.00 91.44 95 ALA A C 1
ATOM 732 O O . ALA A 1 95 ? -6.385 -6.369 20.118 1.00 91.44 95 ALA A O 1
ATOM 733 N N . LEU A 1 96 ? -8.188 -7.244 21.133 1.00 91.38 96 LEU A N 1
ATOM 734 C CA . LEU A 1 96 ? -9.000 -7.338 19.915 1.00 91.38 96 LEU A CA 1
ATOM 735 C C . LEU A 1 96 ? -9.264 -5.981 19.261 1.00 91.38 96 LEU A C 1
ATOM 737 O O . LEU A 1 96 ? -9.167 -5.869 18.039 1.00 91.38 96 LEU A O 1
ATOM 741 N N . ILE A 1 97 ? -9.565 -4.946 20.052 1.00 90.50 97 ILE A N 1
ATOM 742 C CA . ILE A 1 97 ? -9.725 -3.575 19.546 1.00 90.50 97 ILE A CA 1
ATOM 743 C C . ILE A 1 97 ? -8.447 -3.124 18.842 1.00 90.50 97 ILE A C 1
ATOM 745 O O . ILE A 1 97 ? -8.516 -2.587 17.737 1.00 90.50 97 ILE A O 1
ATOM 749 N N . ASN A 1 98 ? -7.286 -3.363 19.453 1.00 91.25 98 ASN A N 1
ATOM 750 C CA . ASN A 1 98 ? -6.005 -2.991 18.863 1.00 91.25 98 ASN A CA 1
ATOM 751 C C . ASN A 1 98 ? -5.748 -3.771 17.567 1.00 91.25 98 ASN A C 1
ATOM 753 O O . ASN A 1 98 ? -5.440 -3.159 16.549 1.00 91.25 98 ASN A O 1
ATOM 757 N N . THR A 1 99 ? -5.953 -5.092 17.564 1.00 90.12 99 THR A N 1
ATOM 758 C CA . THR A 1 99 ? -5.795 -5.933 16.369 1.00 90.12 99 THR A CA 1
ATOM 759 C C . THR A 1 99 ? -6.700 -5.475 15.224 1.00 90.12 99 THR A C 1
ATOM 761 O O . THR A 1 99 ? -6.214 -5.240 14.118 1.00 90.12 99 THR A O 1
ATOM 764 N N . ALA A 1 100 ? -7.999 -5.294 15.479 1.00 90.06 100 ALA A N 1
ATOM 765 C CA . ALA A 1 100 ? -8.951 -4.844 14.467 1.00 90.06 100 ALA A CA 1
ATOM 766 C C . ALA A 1 100 ? -8.657 -3.407 14.001 1.00 90.06 100 ALA A C 1
ATOM 768 O O . ALA A 1 100 ? -8.758 -3.108 12.813 1.00 90.06 100 ALA A O 1
ATOM 769 N N . GLY A 1 101 ? -8.246 -2.525 14.916 1.00 90.25 101 GLY A N 1
ATOM 770 C CA . GLY A 1 101 ? -7.860 -1.146 14.618 1.00 90.25 101 GLY A CA 1
ATOM 771 C C . GLY A 1 101 ? -6.637 -1.059 13.709 1.00 90.25 101 GLY A C 1
ATOM 772 O O . GLY A 1 101 ? -6.657 -0.330 12.715 1.00 90.25 101 GLY A O 1
ATOM 773 N N . THR A 1 102 ? -5.591 -1.831 14.007 1.00 89.00 102 THR A N 1
ATOM 774 C CA . THR A 1 102 ? -4.396 -1.930 13.163 1.00 89.00 102 THR A CA 1
ATOM 775 C C . THR A 1 102 ? -4.733 -2.516 11.794 1.00 89.00 102 THR A C 1
ATOM 777 O O . THR A 1 102 ? -4.292 -1.966 10.785 1.00 89.00 102 THR A O 1
ATOM 780 N N . ALA A 1 103 ? -5.546 -3.575 11.740 1.00 87.94 103 ALA A N 1
ATOM 781 C CA . ALA A 1 103 ? -5.948 -4.200 10.482 1.00 87.94 103 ALA A CA 1
ATOM 782 C C . ALA A 1 103 ? -6.751 -3.240 9.588 1.00 87.94 103 ALA A C 1
ATOM 784 O O . ALA A 1 103 ? -6.370 -3.019 8.440 1.00 87.94 103 ALA A O 1
ATOM 785 N N . LEU A 1 104 ? -7.782 -2.581 10.131 1.00 90.44 104 LEU A N 1
ATOM 786 C CA . LEU A 1 104 ? -8.594 -1.612 9.388 1.00 90.44 104 LEU A CA 1
ATOM 787 C C . LEU A 1 104 ? -7.762 -0.416 8.903 1.00 90.44 104 LEU A C 1
ATOM 789 O O . LEU A 1 104 ? -7.910 0.032 7.767 1.00 90.44 104 LEU A O 1
ATOM 793 N N . SER A 1 105 ? -6.867 0.097 9.751 1.00 89.06 105 SER A N 1
ATOM 794 C CA . SER A 1 105 ? -5.961 1.188 9.367 1.00 89.06 105 SER A CA 1
ATOM 795 C C . SER A 1 105 ? -5.037 0.765 8.221 1.00 89.06 105 SER A C 1
ATOM 797 O O . SER A 1 105 ? -4.793 1.549 7.302 1.00 89.06 105 SER A O 1
ATOM 799 N N . GLY A 1 106 ? -4.563 -0.486 8.248 1.00 87.62 106 GLY A N 1
ATOM 800 C CA . GLY A 1 106 ? -3.795 -1.097 7.168 1.00 87.62 106 GLY A CA 1
ATOM 801 C C . GLY A 1 106 ? -4.587 -1.198 5.862 1.00 87.62 106 GLY A C 1
ATOM 802 O O . GLY A 1 106 ? -4.086 -0.772 4.825 1.00 87.62 106 GLY A O 1
ATOM 803 N N . GLU A 1 107 ? -5.833 -1.678 5.899 1.00 88.12 107 GLU A N 1
ATOM 804 C CA . GLU A 1 107 ? -6.708 -1.763 4.716 1.00 88.12 107 GLU A CA 1
ATOM 805 C C . GLU A 1 107 ? -6.982 -0.388 4.101 1.00 88.12 107 GLU A C 1
ATOM 807 O O . GLU A 1 107 ? -6.867 -0.202 2.888 1.00 88.12 107 GLU A O 1
ATOM 812 N N . GLN A 1 108 ? -7.281 0.610 4.935 1.00 90.12 108 GLN A N 1
ATOM 813 C CA . GLN A 1 108 ? -7.474 1.984 4.478 1.00 90.12 108 GLN A CA 1
ATOM 814 C C . GL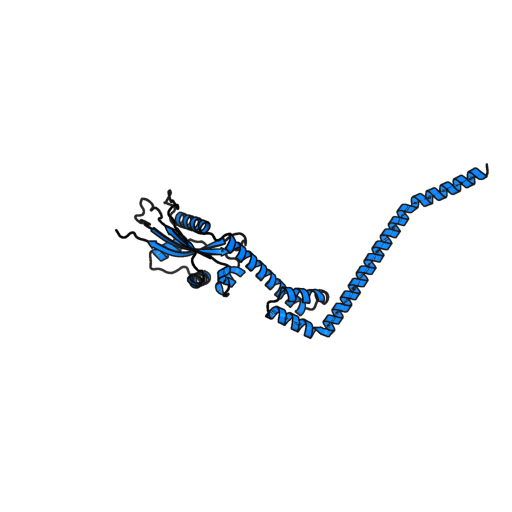N A 1 108 ? -6.206 2.550 3.839 1.00 90.12 108 GLN A C 1
ATOM 816 O O . GLN A 1 108 ? -6.283 3.251 2.829 1.00 90.12 108 GLN A O 1
ATOM 821 N N . LEU A 1 109 ? -5.037 2.254 4.413 1.00 90.75 109 LEU A N 1
ATOM 822 C CA . LEU A 1 109 ? -3.767 2.659 3.832 1.00 90.75 109 LEU A CA 1
ATOM 823 C C . LEU A 1 109 ? -3.545 2.004 2.467 1.00 90.75 109 LEU A C 1
ATOM 825 O O . LEU A 1 109 ? -3.247 2.710 1.506 1.00 90.75 109 LEU A O 1
ATOM 829 N N . LEU A 1 110 ? -3.722 0.686 2.361 1.00 90.25 110 LEU A N 1
ATOM 830 C CA . LEU A 1 110 ? -3.575 -0.038 1.098 1.00 90.25 110 LEU A CA 1
ATOM 831 C C . LEU A 1 110 ? -4.549 0.483 0.040 1.00 90.25 110 LEU A C 1
ATOM 833 O O . LEU A 1 110 ? -4.139 0.713 -1.093 1.00 90.25 110 LEU A O 1
ATOM 837 N N . SER A 1 111 ? -5.794 0.779 0.412 1.00 91.38 111 SER A N 1
ATOM 838 C CA . SER A 1 111 ? -6.772 1.385 -0.496 1.00 91.38 111 SER A CA 1
ATOM 839 C C . SER A 1 111 ? -6.313 2.757 -1.013 1.00 91.38 111 SER A C 1
ATOM 841 O O . SER A 1 111 ? -6.350 3.014 -2.219 1.00 91.38 111 SER A O 1
ATOM 843 N N . ARG A 1 112 ? -5.780 3.630 -0.143 1.00 92.88 112 ARG A N 1
ATOM 844 C CA . ARG A 1 112 ? -5.173 4.906 -0.576 1.00 92.88 112 ARG A CA 1
ATOM 845 C C . ARG A 1 112 ? -3.979 4.687 -1.507 1.00 92.88 112 ARG A C 1
ATOM 847 O O . ARG A 1 112 ? -3.818 5.417 -2.483 1.00 92.88 112 ARG A O 1
ATOM 854 N N . MET A 1 113 ? -3.156 3.678 -1.232 1.00 94.31 113 MET A N 1
ATOM 855 C CA . MET A 1 113 ? -2.012 3.323 -2.071 1.00 94.31 113 MET A CA 1
ATOM 856 C C . MET A 1 113 ? -2.435 2.806 -3.454 1.00 94.31 113 MET A C 1
ATOM 858 O O . MET A 1 113 ? -1.836 3.193 -4.456 1.00 94.31 113 MET A O 1
ATOM 862 N N . GLN A 1 114 ? -3.494 2.001 -3.539 1.00 93.94 114 GLN A N 1
ATOM 863 C CA . GLN A 1 114 ? -4.080 1.566 -4.813 1.00 93.94 114 GLN A CA 1
ATOM 864 C C . GLN A 1 114 ? -4.575 2.768 -5.627 1.00 93.94 114 GLN A C 1
ATOM 866 O O . GLN A 1 114 ? -4.291 2.875 -6.819 1.00 93.94 114 GLN A O 1
ATOM 871 N N . GLN A 1 115 ? -5.248 3.726 -4.980 1.00 93.81 115 GLN A N 1
ATOM 872 C CA . GLN A 1 115 ? -5.679 4.967 -5.634 1.00 93.81 115 GLN A CA 1
ATOM 873 C C . GLN A 1 115 ? -4.490 5.795 -6.139 1.00 93.81 115 GLN A C 1
ATOM 875 O O . GLN A 1 115 ? -4.545 6.347 -7.240 1.00 93.81 115 GLN A O 1
ATOM 880 N N . LEU A 1 116 ? -3.398 5.861 -5.368 1.00 94.88 116 LEU A N 1
ATOM 881 C CA . LEU A 1 116 ? -2.168 6.526 -5.794 1.00 94.88 116 LEU A CA 1
ATOM 882 C C . LEU A 1 116 ? -1.585 5.875 -7.055 1.00 94.88 116 LEU A C 1
ATOM 884 O O . LEU A 1 116 ? -1.212 6.596 -7.981 1.00 94.88 116 LEU A O 1
ATOM 888 N N . VAL A 1 117 ? -1.528 4.541 -7.111 1.00 94.94 117 VAL A N 1
ATOM 889 C CA . VAL A 1 117 ? -1.071 3.802 -8.300 1.00 94.94 117 VAL A CA 1
ATOM 890 C C . VAL A 1 117 ? -1.984 4.084 -9.485 1.00 94.94 117 VAL A C 1
ATOM 892 O O . VAL A 1 117 ? -1.494 4.486 -10.538 1.00 94.94 117 VAL A O 1
ATOM 895 N N . ALA A 1 118 ? -3.300 3.955 -9.308 1.00 93.00 118 ALA A N 1
ATOM 896 C CA . ALA A 1 118 ? -4.279 4.182 -10.367 1.00 93.00 118 ALA A CA 1
ATOM 897 C C . ALA A 1 118 ? -4.198 5.599 -10.961 1.00 93.00 118 ALA A C 1
ATOM 899 O O . ALA A 1 118 ? -4.367 5.772 -12.166 1.00 93.00 118 ALA A O 1
ATOM 900 N N . LYS A 1 119 ? -3.912 6.610 -10.130 1.00 93.62 119 LYS A N 1
ATOM 901 C CA . LYS A 1 119 ? -3.810 8.011 -10.558 1.00 93.62 119 LYS A CA 1
ATOM 902 C C . LYS A 1 119 ? -2.456 8.360 -11.170 1.00 93.62 119 LYS A C 1
ATOM 904 O O . LYS A 1 119 ? -2.398 9.079 -12.163 1.00 93.62 119 LYS A O 1
ATOM 909 N N . SER A 1 120 ? -1.371 7.933 -10.532 1.00 92.62 120 SER A N 1
ATOM 910 C CA . SER A 1 120 ? -0.031 8.425 -10.862 1.00 92.62 120 SER A CA 1
ATOM 911 C C . SER A 1 120 ? 0.662 7.561 -11.903 1.00 92.62 120 SER A C 1
ATOM 913 O O . SER A 1 120 ? 1.462 8.086 -12.675 1.00 92.62 120 SER A O 1
ATOM 915 N N . CYS A 1 121 ? 0.334 6.269 -11.977 1.00 94.12 121 CYS A N 1
ATOM 916 C CA . CYS A 1 121 ? 1.027 5.348 -12.856 1.00 94.12 121 CYS A CA 1
ATOM 917 C C . CYS A 1 121 ? 0.608 5.497 -14.320 1.00 94.12 121 CYS A C 1
ATOM 919 O O . CYS A 1 121 ? -0.306 4.837 -14.815 1.00 94.12 121 CYS A O 1
ATOM 921 N N . THR A 1 122 ? 1.321 6.367 -15.027 1.00 96.12 122 THR A N 1
ATOM 922 C CA . THR A 1 122 ? 1.026 6.741 -16.410 1.00 96.12 122 THR A CA 1
ATOM 923 C C . THR A 1 122 ? 2.200 6.436 -17.333 1.00 96.12 122 THR A C 1
ATOM 925 O O . THR A 1 122 ? 3.359 6.422 -16.912 1.00 96.12 122 THR A O 1
ATOM 928 N N . GLY A 1 123 ? 1.917 6.272 -18.628 1.00 95.56 123 GLY A N 1
ATOM 929 C CA . GLY A 1 123 ? 2.967 6.097 -19.633 1.00 95.56 123 GLY A CA 1
ATOM 930 C C . GLY A 1 123 ? 3.919 7.299 -19.716 1.00 95.56 123 GLY A C 1
ATOM 931 O O . GLY A 1 123 ? 5.116 7.130 -19.935 1.00 95.56 123 GLY A O 1
ATOM 932 N N . VAL A 1 124 ? 3.420 8.513 -19.445 1.00 95.00 124 VAL A N 1
ATOM 933 C CA . VAL A 1 124 ? 4.250 9.727 -19.349 1.00 95.00 124 VAL A CA 1
ATOM 934 C C . VAL A 1 124 ? 5.260 9.602 -18.209 1.00 95.00 124 VAL A C 1
ATOM 936 O O . VAL A 1 124 ? 6.449 9.847 -18.417 1.00 95.00 124 VAL A O 1
ATOM 939 N N . GLN A 1 125 ? 4.821 9.162 -17.024 1.00 95.19 125 GLN A N 1
ATOM 940 C CA . GLN A 1 125 ? 5.725 8.926 -15.898 1.00 95.19 125 GLN A CA 1
ATOM 941 C C . GLN A 1 125 ? 6.764 7.850 -16.235 1.00 95.19 125 GLN A C 1
ATOM 943 O O . GLN A 1 125 ? 7.945 8.038 -15.947 1.00 95.19 125 GLN A O 1
ATOM 948 N N . ALA A 1 126 ? 6.357 6.755 -16.884 1.00 96.44 126 ALA A N 1
ATOM 949 C CA . ALA A 1 126 ? 7.278 5.702 -17.307 1.00 96.44 126 ALA A CA 1
ATOM 950 C C . ALA A 1 126 ? 8.355 6.220 -18.272 1.00 96.44 126 ALA A C 1
ATOM 952 O O . ALA A 1 126 ? 9.538 5.950 -18.071 1.00 96.44 126 ALA A O 1
ATOM 953 N N . LYS A 1 127 ? 7.969 7.030 -19.265 1.00 95.50 127 LYS A N 1
ATOM 954 C CA . LYS A 1 127 ? 8.886 7.653 -20.232 1.00 95.50 127 LYS A CA 1
ATOM 955 C C . LYS A 1 127 ? 9.892 8.591 -19.561 1.00 95.50 127 LYS A C 1
ATOM 957 O O . LYS A 1 127 ? 11.090 8.488 -19.817 1.00 95.50 127 LYS A O 1
ATOM 962 N N . VAL A 1 128 ? 9.422 9.460 -18.660 1.00 94.69 128 VAL A N 1
ATOM 963 C CA . VAL A 1 128 ? 10.282 10.378 -17.888 1.00 94.69 128 VAL A CA 1
ATOM 964 C C . VAL A 1 128 ? 11.256 9.602 -16.999 1.00 94.69 128 VAL A C 1
ATOM 966 O O . VAL A 1 128 ? 12.442 9.928 -16.955 1.00 94.69 128 VAL A O 1
ATOM 969 N N . THR A 1 129 ? 10.782 8.557 -16.317 1.00 94.62 129 THR A N 1
ATOM 970 C CA . THR A 1 129 ? 11.628 7.696 -15.482 1.00 94.62 129 THR A CA 1
ATOM 971 C C . THR A 1 129 ? 12.685 6.980 -16.318 1.00 94.62 129 THR A C 1
ATOM 973 O O . THR A 1 129 ? 13.864 7.084 -15.994 1.00 94.62 129 THR A O 1
ATOM 976 N N . ALA A 1 130 ? 12.308 6.339 -17.431 1.00 94.31 130 ALA A N 1
ATOM 977 C CA . ALA A 1 130 ? 13.255 5.691 -18.343 1.00 94.31 130 ALA A CA 1
ATOM 978 C C . ALA A 1 130 ? 14.337 6.667 -18.830 1.00 94.31 130 ALA A C 1
ATOM 980 O O . ALA A 1 130 ? 15.523 6.344 -18.802 1.00 94.31 130 ALA A O 1
ATOM 981 N N . SER A 1 131 ? 13.941 7.888 -19.207 1.00 92.56 131 SER A N 1
ATOM 982 C CA . SER A 1 131 ? 14.874 8.931 -19.640 1.00 92.56 131 SER A CA 1
ATOM 983 C C . SER A 1 131 ? 15.843 9.342 -18.541 1.00 92.56 131 SER A C 1
ATOM 985 O O . SER A 1 131 ? 17.024 9.531 -18.819 1.00 92.56 131 SER A O 1
ATOM 987 N N . ARG A 1 132 ? 15.373 9.466 -17.295 1.00 92.06 132 ARG A N 1
ATOM 988 C CA . ARG A 1 132 ? 16.233 9.793 -16.153 1.00 92.06 132 ARG A CA 1
ATOM 989 C C . ARG A 1 132 ? 17.231 8.674 -15.862 1.00 92.06 132 ARG A C 1
ATOM 991 O O . ARG A 1 132 ? 18.391 8.966 -15.594 1.00 92.06 132 ARG A O 1
ATOM 998 N N . LEU A 1 133 ? 16.791 7.417 -15.922 1.00 91.44 133 LEU A N 1
ATOM 999 C CA . LEU A 1 133 ? 17.654 6.258 -15.687 1.00 91.44 133 LEU A CA 1
ATOM 1000 C C . LEU A 1 133 ? 18.731 6.129 -16.767 1.00 91.44 133 LEU A C 1
ATOM 1002 O O . LEU A 1 133 ? 19.896 5.923 -16.440 1.00 91.44 133 LEU A O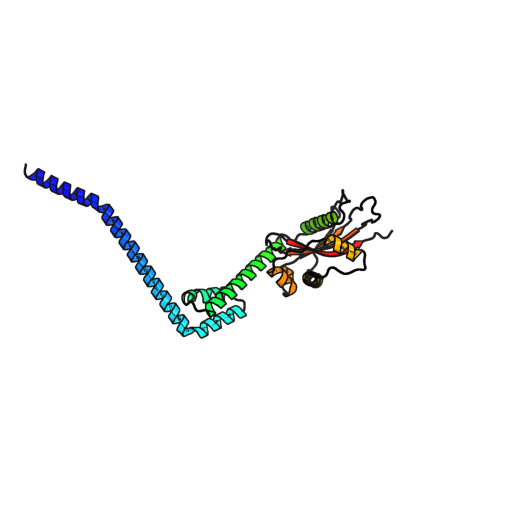 1
ATOM 1006 N N . LEU A 1 134 ? 18.368 6.314 -18.039 1.00 89.50 134 LEU A N 1
ATOM 1007 C CA . LEU A 1 134 ? 19.329 6.302 -19.143 1.00 89.50 134 LEU A CA 1
ATOM 1008 C C . LEU A 1 134 ? 20.310 7.477 -19.061 1.00 89.50 134 LEU A C 1
ATOM 1010 O O . LEU A 1 134 ? 21.507 7.260 -19.211 1.00 89.50 134 LEU A O 1
ATOM 1014 N N . ALA A 1 135 ? 19.845 8.687 -18.739 1.00 88.94 135 ALA A N 1
ATOM 1015 C CA . ALA A 1 135 ? 20.730 9.835 -18.529 1.00 88.94 135 ALA A CA 1
ATOM 1016 C C . ALA A 1 135 ? 21.704 9.619 -17.357 1.00 88.94 135 ALA A C 1
ATOM 1018 O O . ALA A 1 135 ? 22.869 9.993 -17.445 1.00 88.94 135 ALA A O 1
ATOM 1019 N N . ALA A 1 136 ? 21.252 8.981 -16.272 1.00 87.31 136 ALA A N 1
ATOM 1020 C CA . ALA A 1 136 ? 22.108 8.649 -15.136 1.00 87.31 136 ALA A CA 1
ATOM 1021 C C . ALA A 1 136 ? 23.127 7.544 -15.466 1.00 87.31 136 ALA A C 1
ATOM 1023 O O . ALA A 1 136 ? 24.267 7.607 -15.008 1.00 87.31 136 ALA A O 1
ATOM 1024 N N . ALA A 1 137 ? 22.733 6.543 -16.259 1.00 85.06 137 ALA A N 1
ATOM 1025 C CA . ALA A 1 137 ? 23.620 5.466 -16.697 1.00 85.06 137 ALA A CA 1
ATOM 1026 C C . ALA A 1 137 ? 24.623 5.915 -17.779 1.00 85.06 137 ALA A C 1
ATOM 1028 O O . ALA A 1 137 ? 25.717 5.358 -17.858 1.00 85.06 137 ALA A O 1
ATOM 1029 N N . TYR A 1 138 ? 24.266 6.921 -18.587 1.00 84.50 138 TYR A N 1
ATOM 1030 C CA . TYR A 1 138 ? 25.051 7.438 -19.713 1.00 84.50 138 TYR A CA 1
ATOM 1031 C C . TYR A 1 138 ? 25.161 8.977 -19.672 1.00 84.50 138 TYR A C 1
ATOM 1033 O O . TYR A 1 138 ? 24.595 9.658 -20.532 1.00 84.50 138 TYR A O 1
ATOM 1041 N N . PRO A 1 139 ? 25.901 9.544 -18.701 1.00 83.38 139 PRO A N 1
ATOM 1042 C CA . PRO A 1 139 ? 25.959 10.993 -18.471 1.00 83.38 139 PRO A CA 1
ATOM 1043 C C . PRO A 1 139 ? 26.623 11.790 -19.605 1.00 83.38 139 PRO A C 1
ATOM 1045 O O . PRO A 1 139 ? 26.408 12.994 -19.718 1.00 83.38 139 PRO A O 1
ATOM 1048 N N . ASP A 1 140 ? 27.406 11.132 -20.465 1.00 81.56 140 ASP A N 1
ATOM 1049 C CA . ASP A 1 140 ? 28.097 11.771 -21.592 1.00 81.56 140 ASP A CA 1
ATOM 1050 C C . ASP A 1 140 ? 27.161 12.110 -22.771 1.00 81.56 140 ASP A C 1
ATOM 1052 O O . ASP A 1 140 ? 27.566 12.780 -23.723 1.00 81.56 140 ASP A O 1
ATOM 1056 N N . VAL A 1 141 ? 25.902 11.661 -22.729 1.00 80.50 141 VAL A N 1
ATOM 1057 C CA . VAL A 1 141 ? 24.892 11.930 -23.761 1.00 80.50 141 VAL A CA 1
ATOM 1058 C C . VAL A 1 141 ? 24.129 13.210 -23.418 1.00 80.50 141 VAL A C 1
ATOM 1060 O O . VAL A 1 141 ? 23.347 13.232 -22.471 1.00 80.50 141 VAL A O 1
ATOM 1063 N N . LYS A 1 142 ? 24.338 14.280 -24.196 1.00 71.56 142 LYS A N 1
ATOM 1064 C CA . LYS A 1 142 ? 23.777 15.616 -23.908 1.00 71.56 142 LYS A CA 1
ATOM 1065 C C . LYS A 1 142 ? 22.455 15.932 -24.619 1.00 71.56 142 LYS A C 1
ATOM 1067 O O . LYS A 1 142 ? 21.645 16.659 -24.057 1.00 71.56 142 LYS A O 1
ATOM 1072 N N . ASP A 1 143 ? 22.198 15.322 -25.779 1.00 72.81 143 ASP A N 1
ATOM 1073 C CA . ASP A 1 143 ? 21.051 15.648 -26.648 1.00 72.81 143 ASP A CA 1
ATOM 1074 C C . ASP A 1 143 ? 20.080 14.465 -26.824 1.00 72.81 143 ASP A C 1
ATOM 1076 O O . ASP A 1 143 ? 19.688 14.096 -27.933 1.00 72.81 143 ASP A O 1
ATOM 1080 N N . ALA A 1 144 ? 19.705 13.809 -25.724 1.00 77.31 144 ALA A N 1
ATOM 1081 C CA . ALA A 1 144 ? 18.739 12.715 -25.778 1.00 77.31 144 ALA A CA 1
ATOM 1082 C C . ALA A 1 144 ? 17.307 13.234 -25.984 1.00 77.31 144 ALA A C 1
ATOM 1084 O O . ALA A 1 144 ? 16.712 13.835 -25.090 1.00 77.31 144 ALA A O 1
ATOM 1085 N N . SER A 1 145 ? 16.730 12.949 -27.154 1.00 83.81 145 SER A N 1
ATOM 1086 C CA . SER A 1 145 ? 15.299 13.136 -27.404 1.00 83.81 145 SER A CA 1
ATOM 1087 C C . SER A 1 145 ? 14.520 11.879 -27.031 1.00 83.81 145 SER A C 1
ATOM 1089 O O . SER A 1 145 ? 14.939 10.756 -27.314 1.00 83.81 145 SER A O 1
ATOM 1091 N N . THR A 1 146 ? 13.347 12.074 -26.430 1.00 87.12 146 THR A N 1
ATOM 1092 C CA . THR A 1 146 ? 12.402 10.987 -26.147 1.00 87.12 146 THR A CA 1
ATOM 1093 C C . THR A 1 146 ? 11.235 10.962 -27.132 1.00 87.12 146 THR A C 1
ATOM 1095 O O . THR A 1 146 ? 10.353 10.123 -26.985 1.00 87.12 146 THR A O 1
ATOM 1098 N N . GLN A 1 147 ? 11.184 11.864 -28.120 1.00 87.19 147 GLN A N 1
ATOM 1099 C CA . GLN A 1 147 ? 10.007 12.081 -28.973 1.00 87.19 147 GLN A CA 1
ATOM 1100 C C . GLN A 1 147 ? 9.463 10.776 -29.575 1.00 87.19 147 GLN A C 1
ATOM 1102 O O . GLN A 1 147 ? 8.286 10.476 -29.381 1.00 87.19 147 GLN A O 1
ATOM 1107 N N . ASP A 1 148 ? 10.344 9.945 -30.132 1.00 87.56 148 ASP A N 1
ATOM 1108 C CA . ASP A 1 148 ? 9.983 8.705 -30.836 1.00 87.56 148 ASP A CA 1
ATOM 1109 C C . ASP A 1 148 ? 9.825 7.479 -29.925 1.00 87.56 148 ASP A C 1
ATOM 1111 O O . ASP A 1 148 ? 9.678 6.350 -30.394 1.00 87.56 148 ASP A O 1
ATOM 1115 N N . TRP A 1 149 ? 9.877 7.658 -28.603 1.00 94.31 149 TRP A N 1
ATOM 1116 C CA . TRP A 1 149 ? 9.733 6.526 -27.693 1.00 94.31 149 TRP A CA 1
ATOM 1117 C C . TRP A 1 149 ? 8.279 6.112 -27.555 1.00 94.31 149 TRP A C 1
ATOM 1119 O O . TRP A 1 149 ? 7.405 6.942 -27.272 1.00 94.31 149 TRP A O 1
ATOM 1129 N N . SER A 1 150 ? 8.073 4.804 -27.639 1.00 95.69 150 SER A N 1
ATOM 1130 C CA . SER A 1 150 ? 6.814 4.128 -27.363 1.00 95.69 150 SER A CA 1
ATOM 1131 C C . SER A 1 150 ? 6.741 3.693 -25.904 1.00 95.69 150 SER A C 1
ATOM 1133 O O . SER A 1 150 ? 7.753 3.396 -25.260 1.00 95.69 150 SER A O 1
ATOM 1135 N N . VAL A 1 151 ? 5.518 3.674 -25.381 1.00 97.25 151 VAL A N 1
ATOM 1136 C CA . VAL A 1 151 ? 5.226 3.237 -24.022 1.00 97.25 151 VAL A CA 1
ATOM 1137 C C . VAL A 1 151 ? 3.996 2.345 -24.057 1.00 97.25 151 VAL A C 1
ATOM 1139 O O . VAL A 1 151 ? 2.945 2.756 -24.539 1.00 97.25 151 VAL A O 1
ATOM 1142 N N . GLU A 1 152 ? 4.132 1.131 -23.544 1.00 97.19 152 GLU A N 1
ATOM 1143 C CA . GLU A 1 152 ? 3.091 0.107 -23.548 1.00 97.19 152 GLU A CA 1
ATOM 1144 C C . GLU A 1 152 ? 2.882 -0.399 -22.122 1.00 97.19 152 GLU A C 1
ATOM 1146 O O . GLU A 1 152 ? 3.848 -0.673 -21.403 1.00 97.19 152 GLU A O 1
ATOM 1151 N N . ARG A 1 153 ? 1.624 -0.494 -21.685 1.00 95.62 153 ARG A N 1
ATOM 1152 C CA . ARG A 1 153 ? 1.308 -1.041 -20.365 1.00 95.62 153 ARG A CA 1
ATOM 1153 C C . ARG A 1 153 ? 1.506 -2.551 -20.394 1.00 95.62 153 ARG A C 1
ATOM 1155 O O . ARG A 1 153 ? 1.056 -3.209 -21.324 1.00 95.62 153 ARG A O 1
ATOM 1162 N N . ILE A 1 154 ? 2.171 -3.084 -19.377 1.00 94.69 154 ILE A N 1
ATOM 1163 C CA . ILE A 1 154 ? 2.368 -4.525 -19.223 1.00 94.69 154 ILE A CA 1
ATOM 1164 C C . ILE A 1 154 ? 1.339 -5.044 -18.217 1.00 94.69 154 ILE A C 1
ATOM 1166 O O . ILE A 1 154 ? 1.157 -4.438 -17.158 1.00 94.69 154 ILE A O 1
ATOM 1170 N N . GLU A 1 155 ? 0.697 -6.167 -18.539 1.00 91.81 155 GLU A N 1
ATOM 1171 C CA . GLU A 1 155 ? -0.138 -6.909 -17.590 1.00 91.81 155 GLU A CA 1
ATOM 1172 C C . GLU A 1 155 ? 0.712 -7.408 -16.419 1.00 91.81 155 GLU A C 1
ATOM 1174 O O . GLU A 1 155 ? 1.757 -8.046 -16.598 1.00 91.81 155 GLU A O 1
ATOM 1179 N N . ILE A 1 156 ? 0.282 -7.087 -15.202 1.00 90.56 156 ILE A N 1
ATOM 1180 C CA . ILE A 1 156 ? 1.107 -7.259 -14.003 1.00 90.56 156 ILE A CA 1
ATOM 1181 C C . ILE A 1 156 ? 1.331 -8.716 -13.673 1.00 90.56 156 ILE A C 1
ATOM 1183 O O . ILE A 1 156 ? 2.425 -9.085 -13.257 1.00 90.56 156 ILE A O 1
ATOM 1187 N N . GLU A 1 157 ? 0.344 -9.554 -13.930 1.00 88.94 157 GLU A N 1
ATOM 1188 C CA . GLU A 1 157 ? 0.379 -10.990 -13.717 1.00 88.94 157 GLU A CA 1
ATOM 1189 C C . GLU A 1 157 ? 1.583 -11.628 -14.427 1.00 88.94 157 GLU A C 1
ATOM 1191 O O . GLU A 1 157 ? 2.229 -12.513 -13.866 1.00 88.94 157 GLU A O 1
ATOM 1196 N N . GLY A 1 158 ? 1.947 -11.124 -15.614 1.00 87.12 158 GLY A N 1
ATOM 1197 C CA . GLY A 1 158 ? 3.086 -11.617 -16.392 1.00 87.12 158 GLY A CA 1
ATOM 1198 C C . GLY A 1 158 ? 4.459 -11.238 -15.825 1.00 87.12 158 GLY A C 1
ATOM 1199 O O . GLY A 1 158 ? 5.442 -11.926 -16.093 1.00 87.12 158 GLY A O 1
ATOM 1200 N N . VAL A 1 159 ? 4.545 -10.172 -15.024 1.00 89.69 159 VAL A N 1
ATOM 1201 C CA . VAL A 1 159 ? 5.815 -9.638 -14.490 1.00 89.69 159 VAL A CA 1
ATOM 1202 C C . VAL A 1 159 ? 5.929 -9.703 -12.966 1.00 89.69 159 VAL A C 1
ATOM 1204 O O . VAL A 1 159 ? 7.020 -9.535 -12.416 1.00 89.69 159 VAL A O 1
ATOM 1207 N N . LEU A 1 160 ? 4.840 -10.017 -12.264 1.00 89.19 160 LEU A N 1
ATOM 1208 C CA . LEU A 1 160 ? 4.791 -10.120 -10.808 1.00 89.19 160 LEU A CA 1
ATOM 1209 C C . LEU A 1 160 ? 5.804 -11.127 -10.230 1.00 89.19 160 LEU A C 1
ATOM 1211 O O . LEU A 1 160 ? 6.424 -10.803 -9.214 1.00 89.19 160 LEU A O 1
ATOM 1215 N N . PRO A 1 161 ? 6.070 -12.301 -10.846 1.00 88.31 161 PRO A N 1
ATOM 1216 C CA . PRO A 1 161 ? 7.129 -13.195 -10.372 1.00 88.31 161 PRO A CA 1
ATOM 1217 C C . PRO A 1 161 ? 8.521 -12.546 -10.389 1.00 88.31 161 PRO A C 1
ATOM 1219 O O . PRO A 1 161 ? 9.297 -12.733 -9.451 1.00 88.31 161 PRO A O 1
ATOM 1222 N N . ALA A 1 162 ? 8.830 -11.739 -11.412 1.00 87.81 162 ALA A N 1
ATOM 1223 C CA . ALA A 1 162 ? 10.102 -11.023 -11.508 1.00 87.81 162 ALA A CA 1
ATOM 1224 C C . ALA A 1 162 ? 10.204 -9.903 -10.459 1.00 87.81 162 ALA A C 1
ATOM 1226 O O . ALA A 1 162 ? 11.253 -9.749 -9.833 1.00 87.81 162 ALA A O 1
ATOM 1227 N N . ILE A 1 163 ? 9.103 -9.183 -10.205 1.00 89.50 163 ILE A N 1
ATOM 1228 C CA . ILE A 1 163 ? 9.002 -8.191 -9.121 1.00 89.50 163 ILE A CA 1
ATOM 1229 C C . ILE A 1 163 ? 9.257 -8.857 -7.762 1.00 89.50 163 ILE A C 1
ATOM 1231 O O . ILE A 1 163 ? 10.090 -8.391 -6.985 1.00 89.50 163 ILE A O 1
ATOM 1235 N N . ARG A 1 164 ? 8.582 -9.978 -7.478 1.00 89.44 164 ARG A N 1
ATOM 1236 C CA . ARG A 1 164 ? 8.735 -10.725 -6.218 1.00 89.44 164 ARG A CA 1
ATOM 1237 C C . ARG A 1 164 ? 10.160 -11.213 -6.017 1.00 89.44 164 ARG A C 1
ATOM 1239 O O . ARG A 1 164 ? 10.721 -11.002 -4.945 1.00 89.44 164 ARG A O 1
ATOM 1246 N N . LYS A 1 165 ? 10.754 -11.802 -7.059 1.00 86.69 165 LYS A N 1
ATOM 1247 C CA . LYS A 1 165 ? 12.159 -12.209 -7.046 1.00 86.69 165 LYS A CA 1
ATOM 1248 C C . LYS A 1 165 ? 13.058 -11.019 -6.714 1.00 86.69 165 LYS A C 1
ATOM 1250 O O . LYS A 1 165 ? 13.840 -11.088 -5.776 1.00 86.69 165 LYS A O 1
ATOM 1255 N N . ARG A 1 166 ? 12.872 -9.882 -7.389 1.00 84.06 166 ARG A N 1
ATOM 1256 C CA . ARG A 1 166 ? 13.659 -8.669 -7.134 1.00 84.06 166 ARG A CA 1
ATOM 1257 C C . ARG A 1 166 ? 13.516 -8.138 -5.701 1.00 84.06 166 ARG A C 1
ATOM 1259 O O . ARG A 1 166 ? 14.504 -7.690 -5.126 1.00 84.06 166 ARG A O 1
ATOM 1266 N N . LEU A 1 167 ? 12.315 -8.191 -5.125 1.00 86.19 167 LEU A N 1
ATOM 1267 C CA . LEU A 1 167 ? 12.040 -7.761 -3.747 1.00 86.19 167 LEU A CA 1
ATOM 1268 C C . LEU A 1 167 ? 12.594 -8.711 -2.675 1.00 86.19 167 LEU A C 1
ATOM 1270 O O . LEU A 1 167 ? 12.870 -8.265 -1.552 1.00 86.19 167 LEU A O 1
ATOM 1274 N N . ALA A 1 168 ? 12.728 -9.995 -3.008 1.00 82.31 168 ALA A N 1
ATOM 1275 C CA . ALA A 1 168 ? 13.395 -10.993 -2.179 1.00 82.31 168 ALA A CA 1
ATOM 1276 C C . ALA A 1 168 ? 14.928 -10.865 -2.274 1.00 82.31 168 ALA A C 1
ATOM 1278 O O . ALA A 1 168 ? 15.606 -10.912 -1.252 1.00 82.31 168 ALA A O 1
ATOM 1279 N N . ASP A 1 169 ? 15.453 -10.586 -3.471 1.00 74.94 169 ASP A N 1
ATOM 1280 C CA . ASP A 1 169 ? 16.887 -10.538 -3.801 1.00 74.94 169 ASP A CA 1
ATOM 1281 C C . ASP A 1 169 ? 17.605 -9.245 -3.343 1.00 74.94 169 ASP A C 1
ATOM 1283 O O . ASP A 1 169 ? 18.708 -8.945 -3.802 1.00 74.94 169 ASP A O 1
ATOM 1287 N N . VAL A 1 170 ? 17.042 -8.463 -2.412 1.00 58.66 170 VAL A N 1
ATOM 1288 C CA . VAL A 1 170 ? 17.635 -7.190 -1.921 1.00 58.66 170 VAL A CA 1
ATOM 1289 C C . VAL A 1 170 ? 18.958 -7.401 -1.140 1.00 58.66 170 VAL A C 1
ATOM 1291 O O . VAL A 1 170 ? 19.550 -6.448 -0.647 1.00 58.66 170 VAL A O 1
ATOM 1294 N N . SER A 1 171 ? 19.479 -8.629 -1.078 1.00 45.78 171 SER A N 1
ATOM 1295 C CA . SER A 1 171 ? 20.763 -8.991 -0.463 1.00 45.78 171 SER A CA 1
ATOM 1296 C C . SER A 1 171 ? 21.789 -9.655 -1.398 1.00 45.78 171 SER A C 1
ATOM 1298 O O . SER A 1 171 ? 22.819 -10.109 -0.904 1.00 45.78 171 SER A O 1
ATOM 1300 N N . THR A 1 172 ? 21.586 -9.714 -2.721 1.00 41.56 172 THR A N 1
ATOM 1301 C CA . THR A 1 172 ? 22.577 -10.340 -3.626 1.00 41.56 172 THR A CA 1
ATOM 1302 C C . THR A 1 172 ? 23.037 -9.423 -4.758 1.00 41.56 172 THR A C 1
ATOM 1304 O O . THR A 1 172 ? 22.476 -9.375 -5.851 1.00 41.56 172 THR A O 1
ATOM 1307 N N . ASP A 1 173 ? 24.144 -8.727 -4.500 1.00 44.31 173 ASP A N 1
ATOM 1308 C CA . ASP A 1 173 ? 25.049 -8.223 -5.531 1.00 44.31 173 ASP A CA 1
ATOM 1309 C C . ASP A 1 173 ? 25.801 -9.406 -6.161 1.00 44.31 173 ASP A C 1
ATOM 1311 O O . ASP A 1 173 ? 26.917 -9.704 -5.751 1.00 44.31 173 ASP A O 1
ATOM 1315 N N . ALA A 1 174 ? 25.202 -10.118 -7.120 1.00 45.97 174 ALA A N 1
ATOM 1316 C CA . ALA A 1 174 ? 25.944 -10.835 -8.169 1.00 45.97 174 ALA A CA 1
ATOM 1317 C C . ALA A 1 174 ? 25.015 -11.615 -9.105 1.00 45.97 174 ALA A C 1
ATOM 1319 O O . ALA A 1 174 ? 24.436 -12.614 -8.695 1.00 45.97 174 ALA A O 1
ATOM 1320 N N . VAL A 1 175 ? 25.017 -11.264 -10.397 1.00 42.53 175 VAL A N 1
ATOM 1321 C CA . VAL A 1 175 ? 25.090 -12.265 -11.475 1.00 42.53 175 VAL A CA 1
ATOM 1322 C C . VAL A 1 175 ? 25.969 -11.705 -12.596 1.00 42.53 175 VAL A C 1
ATOM 1324 O O . VAL A 1 175 ? 25.627 -10.727 -13.260 1.00 42.53 175 VAL A O 1
ATOM 1327 N N . ALA A 1 176 ? 27.122 -12.344 -12.783 1.00 43.03 176 ALA A N 1
ATOM 1328 C CA . ALA A 1 176 ? 28.029 -12.151 -13.904 1.00 43.03 176 ALA A CA 1
ATOM 1329 C C . ALA A 1 176 ? 27.480 -12.813 -15.183 1.00 43.03 176 ALA A C 1
ATOM 1331 O O . ALA A 1 176 ? 26.842 -13.860 -15.110 1.00 43.03 176 ALA A O 1
ATOM 1332 N N . GLY A 1 177 ? 27.791 -12.244 -16.356 1.00 43.66 177 GLY A N 1
ATOM 1333 C CA . GLY A 1 177 ? 27.882 -13.033 -17.594 1.00 43.66 177 GLY A CA 1
ATOM 1334 C C . GLY A 1 177 ? 27.348 -12.420 -18.893 1.00 43.66 177 GLY A C 1
ATOM 1335 O O . GLY A 1 177 ? 27.745 -12.887 -19.955 1.00 43.66 177 GLY A O 1
ATOM 1336 N N . SER A 1 178 ? 26.504 -11.379 -18.874 1.00 53.84 178 SER A N 1
ATOM 1337 C CA . SER A 1 178 ? 25.999 -10.763 -20.118 1.00 53.84 178 SER A CA 1
ATOM 1338 C C . SER A 1 178 ? 26.031 -9.233 -20.092 1.00 53.84 178 SER A C 1
ATOM 1340 O O . SER A 1 178 ? 25.879 -8.605 -19.043 1.00 53.84 178 SER A O 1
ATOM 1342 N N . THR A 1 179 ? 26.220 -8.608 -21.261 1.00 58.50 179 THR A N 1
ATOM 1343 C CA . THR A 1 179 ? 26.188 -7.141 -21.423 1.00 58.50 179 THR A CA 1
ATOM 1344 C C . THR A 1 179 ? 24.879 -6.545 -20.897 1.00 58.50 179 THR A C 1
ATOM 1346 O O . THR A 1 179 ? 24.908 -5.511 -20.236 1.00 58.50 179 THR A O 1
ATOM 1349 N N . ASN A 1 180 ? 23.753 -7.240 -21.088 1.00 68.31 180 ASN A N 1
ATOM 1350 C CA . ASN A 1 180 ? 22.447 -6.808 -20.587 1.00 68.31 180 ASN A CA 1
ATOM 1351 C C . ASN A 1 180 ? 22.373 -6.844 -19.055 1.00 68.31 180 ASN A C 1
ATOM 1353 O O . ASN A 1 180 ? 21.815 -5.925 -18.468 1.00 68.31 180 ASN A O 1
ATOM 1357 N N . ALA A 1 181 ? 22.985 -7.834 -18.392 1.00 69.00 181 ALA A N 1
ATOM 1358 C CA . ALA A 1 181 ? 23.034 -7.887 -16.928 1.00 69.00 181 ALA A CA 1
ATOM 1359 C C . ALA A 1 181 ? 23.828 -6.707 -16.336 1.00 69.00 181 ALA A C 1
ATOM 1361 O O . ALA A 1 181 ? 23.398 -6.100 -15.356 1.00 69.00 181 ALA A O 1
ATOM 1362 N N . ARG A 1 182 ? 24.945 -6.324 -16.976 1.00 72.31 182 ARG A N 1
ATOM 1363 C CA . ARG A 1 182 ? 25.740 -5.153 -16.570 1.00 72.31 182 ARG A CA 1
ATOM 1364 C C . ARG A 1 182 ? 24.980 -3.843 -16.784 1.00 72.31 182 ARG A C 1
ATOM 1366 O O . ARG A 1 182 ? 24.970 -3.001 -15.891 1.00 72.31 182 ARG A O 1
ATOM 1373 N N . THR A 1 183 ? 24.322 -3.673 -17.931 1.00 76.38 183 THR A N 1
ATOM 1374 C CA . THR A 1 183 ? 23.505 -2.480 -18.201 1.00 76.38 183 THR A CA 1
ATOM 1375 C C . THR A 1 183 ? 22.299 -2.399 -17.270 1.00 76.38 183 THR A C 1
ATOM 1377 O O . THR A 1 183 ? 22.005 -1.333 -16.743 1.00 76.38 183 THR A O 1
ATOM 1380 N N . LEU A 1 184 ? 21.643 -3.524 -16.986 1.00 80.56 184 LEU A N 1
ATOM 1381 C CA . LEU A 1 184 ? 20.553 -3.590 -16.019 1.00 80.56 184 LEU A CA 1
ATOM 1382 C C . LEU A 1 184 ? 21.025 -3.180 -14.616 1.00 80.56 184 LEU A C 1
ATOM 1384 O O . LEU A 1 184 ? 20.338 -2.418 -13.945 1.00 80.56 184 LEU A O 1
ATOM 1388 N N . GLN A 1 185 ? 22.213 -3.614 -14.186 1.00 80.69 185 GLN A N 1
ATOM 1389 C CA . GLN A 1 185 ? 22.792 -3.177 -12.913 1.00 80.69 185 GLN A CA 1
ATOM 1390 C C . GLN A 1 185 ? 23.119 -1.675 -12.906 1.00 80.69 185 GLN A C 1
ATOM 1392 O O . GLN A 1 185 ? 22.862 -1.010 -11.907 1.00 80.69 185 GLN A O 1
ATOM 1397 N N . LEU A 1 186 ? 23.621 -1.119 -14.015 1.00 82.44 186 LEU A N 1
ATOM 1398 C CA . LEU A 1 186 ? 23.854 0.326 -14.154 1.00 82.44 186 LEU A CA 1
ATOM 1399 C C . LEU A 1 186 ? 22.552 1.133 -14.087 1.00 82.44 186 LEU A C 1
ATOM 1401 O O . LEU A 1 186 ? 22.501 2.141 -13.389 1.00 82.44 186 LEU A O 1
ATOM 1405 N N . LEU A 1 187 ? 21.498 0.669 -14.763 1.00 83.31 187 LEU A N 1
ATOM 1406 C CA . LEU A 1 187 ? 20.185 1.317 -14.772 1.00 83.31 187 LEU A CA 1
ATOM 1407 C C . LEU A 1 187 ? 19.494 1.254 -13.409 1.00 83.31 187 LEU A C 1
ATOM 1409 O O . LEU A 1 187 ? 18.839 2.210 -13.016 1.00 83.31 187 LEU A O 1
ATOM 1413 N N . ARG A 1 188 ? 19.658 0.157 -12.666 1.00 84.12 188 ARG A N 1
ATOM 1414 C CA . ARG A 1 188 ? 19.220 0.075 -11.264 1.00 84.12 188 ARG A CA 1
ATOM 1415 C C . ARG A 1 188 ? 20.087 0.954 -10.358 1.00 84.12 188 ARG A C 1
ATOM 1417 O O . ARG A 1 188 ? 19.611 1.501 -9.368 1.00 84.12 188 ARG A O 1
ATOM 1424 N N . GLY A 1 189 ? 21.365 1.108 -10.697 1.00 75.56 189 GLY A N 1
ATOM 1425 C CA . GLY A 1 189 ? 22.332 1.885 -9.934 1.00 75.56 189 GLY A CA 1
ATOM 1426 C C . GLY A 1 189 ? 22.420 1.434 -8.473 1.00 75.56 189 GLY A C 1
ATOM 1427 O O . GLY A 1 189 ? 22.170 0.280 -8.132 1.00 75.56 189 GLY A O 1
ATOM 1428 N N . LYS A 1 190 ? 22.740 2.377 -7.581 1.00 70.50 190 LYS A N 1
ATOM 1429 C CA . LYS A 1 190 ? 22.680 2.175 -6.120 1.00 70.50 190 LYS A CA 1
ATOM 1430 C C . LYS A 1 190 ? 21.268 2.390 -5.553 1.00 70.50 190 LYS A C 1
ATOM 1432 O O . LYS A 1 190 ? 21.120 2.575 -4.346 1.00 70.50 190 LYS A O 1
ATOM 1437 N N . HIS A 1 191 ? 20.240 2.453 -6.402 1.00 70.62 191 HIS A N 1
ATOM 1438 C CA . HIS A 1 191 ? 18.882 2.743 -5.964 1.00 70.62 191 HIS A CA 1
ATOM 1439 C C . HIS A 1 191 ? 18.353 1.585 -5.114 1.00 70.62 191 HIS A C 1
ATOM 1441 O O . HIS A 1 191 ? 18.060 0.497 -5.608 1.00 70.62 191 HIS A O 1
ATOM 1447 N N . THR A 1 192 ? 18.242 1.815 -3.808 1.00 72.75 192 THR A N 1
ATOM 1448 C CA . THR A 1 192 ? 17.517 0.915 -2.913 1.00 72.75 192 THR A CA 1
ATOM 1449 C C . THR A 1 192 ? 16.064 1.349 -2.911 1.00 72.75 192 THR A C 1
ATOM 1451 O O . THR A 1 192 ? 15.745 2.416 -2.391 1.00 72.75 192 THR A O 1
ATOM 1454 N N . MET A 1 193 ? 15.199 0.532 -3.498 1.00 81.12 193 MET A N 1
ATOM 1455 C CA . MET A 1 193 ? 13.771 0.808 -3.599 1.00 81.12 193 MET A CA 1
ATOM 1456 C C . MET A 1 193 ? 13.150 0.968 -2.206 1.00 81.12 193 MET A C 1
ATOM 1458 O O . MET A 1 193 ? 13.149 0.033 -1.398 1.00 81.12 193 MET A O 1
ATOM 1462 N N . ARG A 1 194 ? 12.616 2.154 -1.907 1.00 87.56 194 ARG A N 1
ATOM 1463 C CA . ARG A 1 194 ? 12.019 2.460 -0.600 1.00 87.56 194 ARG A CA 1
ATOM 1464 C C . ARG A 1 194 ? 10.510 2.291 -0.650 1.00 87.56 194 ARG A C 1
ATOM 1466 O O . ARG A 1 194 ? 9.775 3.274 -0.664 1.00 87.56 194 ARG A O 1
ATOM 1473 N N . LEU A 1 195 ? 10.046 1.045 -0.682 1.00 90.19 195 LEU A N 1
ATOM 1474 C CA . LEU A 1 195 ? 8.615 0.743 -0.610 1.00 90.19 195 LEU A CA 1
ATOM 1475 C C . LEU A 1 195 ? 8.079 0.875 0.813 1.00 90.19 195 LEU A C 1
ATOM 1477 O O . LEU A 1 195 ? 8.781 0.590 1.786 1.00 90.19 195 LEU A O 1
ATOM 1481 N N . HIS A 1 196 ? 6.802 1.235 0.929 1.00 89.88 196 HIS A N 1
ATOM 1482 C CA . HIS A 1 196 ? 6.100 1.129 2.203 1.00 89.88 196 HIS A CA 1
ATOM 1483 C C . HIS A 1 196 ? 6.049 -0.351 2.657 1.00 89.88 196 HIS A C 1
ATOM 1485 O O . HIS A 1 196 ? 5.750 -1.215 1.826 1.00 89.88 196 HIS A O 1
ATOM 1491 N N . PRO A 1 197 ? 6.288 -0.689 3.943 1.00 87.75 197 PRO A N 1
ATOM 1492 C CA . PRO A 1 197 ? 6.343 -2.082 4.405 1.00 87.75 197 PRO A CA 1
ATOM 1493 C C . PRO A 1 197 ? 5.098 -2.903 4.051 1.00 87.75 197 PRO A C 1
ATOM 1495 O O . PRO A 1 197 ? 5.220 -3.987 3.490 1.00 87.75 197 PRO A O 1
ATOM 1498 N N . LEU A 1 198 ? 3.902 -2.340 4.262 1.00 87.25 198 LEU A N 1
ATOM 1499 C CA . LEU A 1 198 ? 2.640 -3.005 3.906 1.00 87.25 198 LEU A CA 1
ATOM 1500 C C . LEU A 1 198 ? 2.503 -3.278 2.400 1.00 87.25 198 LEU A C 1
ATOM 1502 O O . LEU A 1 198 ? 1.942 -4.298 2.009 1.00 87.25 198 LEU A O 1
ATOM 1506 N N . VAL A 1 199 ? 3.051 -2.407 1.548 1.00 90.94 199 VAL A N 1
ATOM 1507 C CA . VAL A 1 199 ? 3.059 -2.602 0.090 1.00 90.94 199 VAL A CA 1
ATOM 1508 C C . VAL A 1 199 ? 4.039 -3.706 -0.283 1.00 90.94 199 VAL A C 1
ATOM 1510 O O . VAL A 1 199 ? 3.680 -4.615 -1.027 1.00 90.94 199 VAL A O 1
ATOM 1513 N N . ARG A 1 200 ? 5.257 -3.670 0.272 1.00 90.44 200 ARG A N 1
ATOM 1514 C CA . ARG A 1 200 ? 6.267 -4.715 0.059 1.00 90.44 200 ARG A CA 1
ATOM 1515 C C . ARG A 1 200 ? 5.733 -6.090 0.462 1.00 90.44 200 ARG A C 1
ATOM 1517 O O . ARG A 1 200 ? 5.866 -7.042 -0.301 1.00 90.44 200 ARG A O 1
ATOM 1524 N N . ASP A 1 201 ? 5.114 -6.180 1.633 1.00 87.94 201 ASP A N 1
ATOM 1525 C CA . ASP A 1 201 ? 4.542 -7.423 2.145 1.00 87.94 201 ASP A CA 1
ATOM 1526 C C . ASP A 1 201 ? 3.404 -7.938 1.264 1.00 87.94 201 ASP A C 1
ATOM 1528 O O . ASP A 1 201 ? 3.380 -9.128 0.940 1.00 87.94 201 ASP A O 1
ATOM 1532 N N . SER A 1 202 ? 2.517 -7.045 0.817 1.00 88.94 202 SER A N 1
ATOM 1533 C CA . SER A 1 202 ? 1.419 -7.393 -0.092 1.00 88.94 202 SER A CA 1
ATOM 1534 C C . SER A 1 202 ? 1.940 -7.887 -1.444 1.00 88.94 202 SER A C 1
ATOM 1536 O O . SER A 1 202 ? 1.482 -8.907 -1.947 1.00 88.94 202 SER A O 1
ATOM 1538 N N . LEU A 1 203 ? 2.964 -7.242 -2.012 1.00 89.56 203 LEU A N 1
ATOM 1539 C CA . LEU A 1 203 ? 3.581 -7.679 -3.270 1.00 89.56 203 LEU A CA 1
ATOM 1540 C C . LEU A 1 203 ? 4.244 -9.058 -3.153 1.00 89.56 203 LEU A C 1
ATOM 1542 O O . LEU A 1 203 ? 4.144 -9.872 -4.074 1.00 89.56 203 LEU A O 1
ATOM 1546 N N . LEU A 1 204 ? 4.902 -9.335 -2.023 1.00 88.81 204 LEU A N 1
ATOM 1547 C CA . LEU A 1 204 ? 5.582 -10.607 -1.777 1.00 88.81 204 LEU A CA 1
ATOM 1548 C C . LEU A 1 204 ? 4.613 -11.764 -1.517 1.00 88.81 204 LEU A C 1
ATOM 1550 O O . LEU A 1 204 ? 4.864 -12.875 -1.980 1.00 88.81 204 LEU A O 1
ATOM 1554 N N . ARG A 1 205 ? 3.538 -11.523 -0.761 1.00 81.38 205 ARG A N 1
ATOM 1555 C CA . ARG A 1 205 ? 2.732 -12.597 -0.158 1.00 81.38 205 ARG A CA 1
ATOM 1556 C C . ARG A 1 205 ? 1.298 -12.670 -0.663 1.00 81.38 205 ARG A C 1
ATOM 1558 O O . ARG A 1 205 ? 0.696 -13.735 -0.577 1.00 81.38 205 ARG A O 1
ATOM 1565 N N . ALA A 1 206 ? 0.745 -11.570 -1.160 1.00 71.44 206 ALA A N 1
ATOM 1566 C CA . ALA A 1 206 ? -0.684 -11.458 -1.389 1.00 71.44 206 ALA A CA 1
ATOM 1567 C C . ALA A 1 206 ? -1.047 -11.552 -2.889 1.00 71.44 206 ALA A C 1
ATOM 1569 O O . ALA A 1 206 ? -0.272 -11.123 -3.755 1.00 71.44 206 ALA A O 1
ATOM 1570 N N . PRO A 1 207 ? -2.204 -12.153 -3.229 1.00 64.31 207 PRO A N 1
ATOM 1571 C CA . PRO A 1 207 ? -2.678 -12.260 -4.610 1.00 64.31 207 PRO A CA 1
ATOM 1572 C C . PRO A 1 207 ? -3.124 -10.907 -5.193 1.00 64.31 207 PRO A C 1
ATOM 1574 O O . PRO A 1 207 ? -3.024 -10.696 -6.395 1.00 64.31 207 PRO A O 1
ATOM 1577 N N . ASP A 1 208 ? -3.551 -9.970 -4.348 1.00 66.88 208 ASP A N 1
ATOM 1578 C CA . ASP A 1 208 ? -3.984 -8.608 -4.687 1.00 66.88 208 ASP A CA 1
ATOM 1579 C C . ASP A 1 208 ? -2.827 -7.607 -4.846 1.00 66.88 208 ASP A C 1
ATOM 1581 O O . ASP A 1 208 ? -3.056 -6.449 -5.202 1.00 66.88 208 ASP A O 1
ATOM 1585 N N . GLY A 1 209 ? -1.575 -8.046 -4.662 1.00 71.69 209 GLY A N 1
ATOM 1586 C CA . GLY A 1 209 ? -0.386 -7.216 -4.880 1.00 71.69 209 GLY A CA 1
ATOM 1587 C C . GLY A 1 209 ? -0.352 -6.553 -6.263 1.00 71.69 209 GLY A C 1
ATOM 1588 O O . GLY A 1 209 ? 0.215 -5.472 -6.404 1.00 71.69 209 GLY A O 1
ATOM 1589 N N . ALA A 1 210 ? -1.033 -7.134 -7.258 1.00 79.50 210 ALA A N 1
ATOM 1590 C CA . ALA A 1 210 ? -1.178 -6.556 -8.589 1.00 79.50 210 ALA A CA 1
ATOM 1591 C C . ALA A 1 210 ? -1.833 -5.160 -8.595 1.00 79.50 210 ALA A C 1
ATOM 1593 O O . ALA A 1 210 ? -1.470 -4.323 -9.413 1.00 79.50 210 ALA A O 1
ATOM 1594 N N . GLN A 1 211 ? -2.738 -4.865 -7.655 1.00 87.88 211 GLN A N 1
ATOM 1595 C CA . GLN A 1 211 ? -3.398 -3.553 -7.558 1.00 87.88 211 GLN A CA 1
ATOM 1596 C C . GLN A 1 211 ? -2.498 -2.468 -6.944 1.00 87.88 211 GLN A C 1
ATOM 1598 O O . GLN A 1 211 ? -2.781 -1.276 -7.054 1.00 87.88 211 GLN A O 1
ATOM 1603 N N . LEU A 1 212 ? -1.412 -2.874 -6.283 1.00 92.31 212 LEU A N 1
ATOM 1604 C CA . LEU A 1 212 ? -0.443 -1.989 -5.632 1.00 92.31 212 LEU A CA 1
ATOM 1605 C C . LEU A 1 212 ? 0.782 -1.725 -6.509 1.00 92.31 212 LEU A C 1
ATOM 1607 O O . LEU A 1 212 ? 1.756 -1.124 -6.058 1.00 92.31 212 LEU A O 1
ATOM 1611 N N . THR A 1 213 ? 0.754 -2.181 -7.756 1.00 94.06 213 THR A N 1
ATOM 1612 C CA . THR A 1 213 ? 1.851 -2.000 -8.691 1.00 94.06 213 THR A CA 1
ATOM 1613 C C . THR A 1 213 ? 1.339 -1.818 -10.108 1.00 94.06 213 THR A C 1
ATOM 1615 O O . THR A 1 213 ? 0.180 -2.055 -10.434 1.00 94.06 213 THR A O 1
ATOM 1618 N N . CYS A 1 214 ? 2.219 -1.338 -10.964 1.00 95.31 214 CYS A N 1
ATOM 1619 C CA . CYS A 1 214 ? 1.987 -1.220 -12.384 1.00 95.31 214 CYS A CA 1
ATOM 1620 C C . CYS A 1 214 ? 3.331 -1.341 -13.106 1.00 95.31 214 CYS A C 1
ATOM 1622 O O . CYS A 1 214 ? 4.383 -1.061 -12.527 1.00 95.31 214 CYS A O 1
ATOM 1624 N N . ALA A 1 215 ? 3.299 -1.726 -14.375 1.00 96.00 215 ALA A N 1
ATOM 1625 C CA . ALA A 1 215 ? 4.487 -1.956 -15.169 1.00 96.00 215 ALA A CA 1
ATOM 1626 C C . ALA A 1 215 ? 4.296 -1.431 -16.586 1.00 96.00 215 ALA A C 1
ATOM 1628 O O . ALA A 1 215 ? 3.195 -1.429 -17.143 1.00 96.00 215 ALA A O 1
ATOM 1629 N N . TRP A 1 216 ? 5.401 -0.964 -17.148 1.00 97.75 216 TRP A N 1
ATOM 1630 C CA . TRP A 1 216 ? 5.455 -0.316 -18.442 1.00 97.75 216 TRP A CA 1
ATOM 1631 C C . TRP A 1 216 ? 6.667 -0.807 -19.210 1.00 97.75 216 TRP A C 1
ATOM 1633 O O . TRP A 1 216 ? 7.776 -0.883 -18.679 1.00 97.75 216 TRP A O 1
ATOM 1643 N N . ARG A 1 217 ? 6.455 -1.084 -20.490 1.00 97.19 217 ARG A N 1
ATOM 1644 C CA . ARG A 1 217 ? 7.511 -1.278 -21.468 1.00 97.19 217 ARG A CA 1
ATOM 1645 C C . ARG A 1 217 ? 7.759 0.058 -22.143 1.00 97.19 217 ARG A C 1
ATOM 1647 O O . ARG A 1 217 ? 6.845 0.627 -22.731 1.00 97.19 217 ARG A O 1
ATOM 1654 N N . VAL A 1 218 ? 8.985 0.553 -22.064 1.00 96.69 218 VAL A N 1
ATOM 1655 C CA . VAL A 1 218 ? 9.431 1.751 -22.777 1.00 96.69 218 VAL A CA 1
ATOM 1656 C C . VAL A 1 218 ? 10.430 1.316 -23.832 1.00 96.69 218 VAL A C 1
ATOM 1658 O O . VAL A 1 218 ? 11.432 0.685 -23.496 1.00 96.69 218 VAL A O 1
ATOM 1661 N N . SER A 1 219 ? 10.164 1.640 -25.094 1.00 95.12 219 SER A N 1
ATOM 1662 C CA . SER A 1 219 ? 11.079 1.328 -26.193 1.00 95.12 219 SER A CA 1
ATOM 1663 C C . SER A 1 219 ? 11.380 2.566 -27.015 1.00 95.12 219 SER A C 1
ATOM 1665 O O . SER A 1 219 ? 10.501 3.395 -27.246 1.00 95.12 219 SER A O 1
ATOM 1667 N N . GLY A 1 220 ? 12.614 2.682 -27.485 1.00 92.38 220 GLY A N 1
ATOM 1668 C CA . GLY A 1 220 ? 13.046 3.825 -28.273 1.00 92.38 220 GLY A CA 1
ATOM 1669 C C . GLY A 1 220 ? 14.519 3.746 -28.624 1.00 92.38 220 GLY A C 1
ATOM 1670 O O . GLY A 1 220 ? 15.135 2.685 -28.562 1.00 92.38 220 GLY A O 1
ATOM 1671 N N . THR A 1 221 ? 15.087 4.890 -28.976 1.00 88.44 221 THR A N 1
ATOM 1672 C CA . THR A 1 221 ? 16.504 5.033 -29.311 1.00 88.44 221 THR A CA 1
ATOM 1673 C C . THR A 1 221 ? 17.177 5.949 -28.300 1.00 88.44 221 THR A C 1
ATOM 1675 O O . THR A 1 221 ? 16.591 6.958 -27.897 1.00 88.44 221 THR A O 1
ATOM 1678 N N . TRP A 1 222 ? 18.402 5.613 -27.892 1.00 85.00 222 TRP A N 1
ATOM 1679 C CA . TRP A 1 222 ? 19.219 6.467 -27.030 1.00 85.00 222 TRP A CA 1
ATOM 1680 C C . TRP A 1 222 ? 20.484 6.861 -27.795 1.00 85.00 222 TRP A C 1
ATOM 1682 O O . TRP A 1 222 ? 21.168 5.972 -28.304 1.00 85.00 222 TRP A O 1
ATOM 1692 N N . PRO A 1 223 ? 20.813 8.158 -27.923 1.00 78.19 223 PRO A N 1
ATOM 1693 C CA . PRO A 1 223 ? 22.015 8.552 -28.637 1.00 78.19 223 PRO A CA 1
ATOM 1694 C C . PRO A 1 223 ? 23.245 7.974 -27.952 1.00 78.19 223 PRO A C 1
ATOM 1696 O O . PRO A 1 223 ? 23.296 7.830 -26.732 1.00 78.19 223 PRO A O 1
ATOM 1699 N N . SER A 1 224 ? 24.267 7.686 -28.739 1.00 70.88 224 SER A N 1
ATOM 1700 C CA . SER A 1 224 ? 25.520 7.197 -28.187 1.00 70.88 224 SER A CA 1
ATOM 1701 C C . SER A 1 224 ? 26.515 8.300 -27.981 1.00 70.88 224 SER A C 1
ATOM 1703 O O . SER A 1 224 ? 26.698 9.148 -28.851 1.00 70.88 224 SER A O 1
ATOM 1705 N N . ALA A 1 225 ? 27.196 8.242 -26.838 1.00 63.19 225 ALA A N 1
ATOM 1706 C CA . ALA A 1 225 ? 28.282 9.148 -26.531 1.00 63.19 225 ALA A CA 1
ATOM 1707 C C . ALA A 1 225 ? 29.372 9.007 -27.602 1.00 63.19 225 ALA A C 1
ATOM 1709 O O . ALA A 1 225 ? 29.954 7.927 -27.785 1.00 63.19 225 ALA A O 1
ATOM 1710 N N . SER A 1 226 ? 29.630 10.103 -28.315 1.00 53.16 226 SER A N 1
ATOM 1711 C CA . SER A 1 226 ? 30.730 10.238 -29.264 1.00 53.16 226 SER A CA 1
ATOM 1712 C C . SER A 1 226 ? 32.047 9.948 -28.538 1.00 53.16 226 SER A C 1
ATOM 1714 O O . SER A 1 226 ? 32.474 10.737 -27.703 1.00 53.16 226 SER A O 1
ATOM 1716 N N . GLY A 1 227 ? 32.656 8.790 -28.817 1.00 52.59 227 GLY A N 1
ATOM 1717 C CA . GLY A 1 227 ? 33.917 8.343 -28.204 1.00 52.59 227 GLY A CA 1
ATOM 1718 C C . GLY A 1 227 ? 33.853 7.000 -27.467 1.00 52.59 227 GLY A C 1
ATOM 1719 O O . GLY A 1 227 ? 34.890 6.385 -27.251 1.00 52.59 227 GLY A O 1
ATOM 1720 N N . SER A 1 228 ? 32.659 6.491 -27.139 1.00 53.34 228 SER A N 1
ATOM 1721 C CA . SER A 1 228 ? 32.500 5.250 -26.351 1.00 53.34 228 SER A CA 1
ATOM 1722 C C . SER A 1 228 ? 32.415 3.957 -27.179 1.00 53.34 228 SER A C 1
ATOM 1724 O O . SER A 1 228 ? 32.415 2.862 -26.620 1.00 53.34 228 SER A O 1
ATOM 1726 N N . GLY A 1 229 ? 32.290 4.050 -28.509 1.00 50.44 229 GLY A N 1
ATOM 1727 C CA . GLY A 1 229 ? 32.134 2.896 -29.410 1.00 50.44 229 GLY A CA 1
ATOM 1728 C C . GLY A 1 229 ? 30.837 2.082 -29.232 1.00 50.44 229 GLY A C 1
ATOM 1729 O O . GLY A 1 229 ? 30.515 1.258 -30.086 1.00 50.44 229 GLY A O 1
ATOM 1730 N N . GLN A 1 230 ? 30.054 2.314 -28.174 1.00 53.34 230 GLN A N 1
ATOM 1731 C CA . GLN A 1 230 ? 28.780 1.641 -27.932 1.00 53.34 230 GLN A CA 1
ATOM 1732 C C . GLN A 1 230 ? 27.630 2.447 -28.522 1.00 53.34 230 GLN A C 1
ATOM 1734 O O . GLN A 1 230 ? 27.136 3.388 -27.901 1.00 53.34 230 GLN A O 1
ATOM 1739 N N . ARG A 1 231 ? 27.182 2.050 -29.721 1.00 55.97 231 ARG A N 1
ATOM 1740 C CA . ARG A 1 231 ? 25.951 2.569 -30.322 1.00 55.97 231 ARG A CA 1
ATOM 1741 C C . ARG A 1 231 ? 24.709 1.913 -29.686 1.00 55.97 231 ARG A C 1
ATOM 1743 O O . ARG A 1 231 ? 24.504 0.717 -29.878 1.00 55.97 231 ARG A O 1
ATOM 1750 N N . LEU A 1 232 ? 23.901 2.635 -28.902 1.00 64.06 232 LEU A N 1
ATOM 1751 C CA . LEU A 1 232 ? 22.591 2.190 -28.409 1.00 64.06 232 LEU A CA 1
ATOM 1752 C C . LEU A 1 232 ? 21.5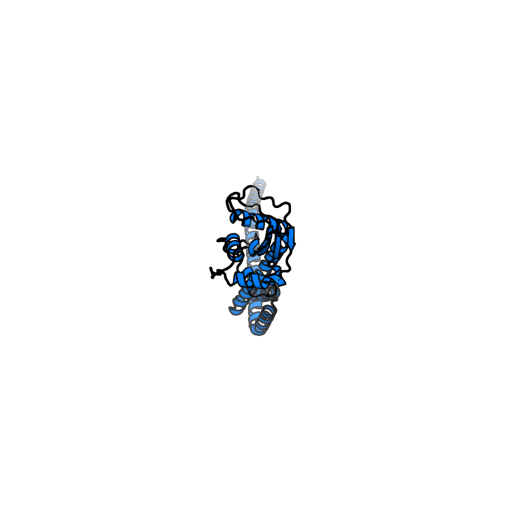64 2.441 -29.523 1.00 64.06 232 LEU A C 1
ATOM 1754 O O . LEU A 1 232 ? 20.720 3.324 -29.421 1.00 64.06 232 LEU A O 1
ATOM 1758 N N . ASP A 1 233 ? 21.675 1.686 -30.624 1.00 69.50 233 ASP A N 1
ATOM 1759 C CA . ASP A 1 233 ? 20.809 1.860 -31.803 1.00 69.50 233 ASP A CA 1
ATOM 1760 C C . ASP A 1 233 ? 19.316 1.791 -31.442 1.00 69.50 233 ASP A C 1
ATOM 1762 O O . ASP A 1 233 ? 18.517 2.541 -31.994 1.00 69.50 233 ASP A O 1
ATOM 1766 N N . GLY A 1 234 ? 18.957 0.963 -30.458 1.00 85.19 234 GLY A N 1
ATOM 1767 C CA . GLY A 1 234 ? 17.653 0.954 -29.815 1.00 85.19 234 GLY A CA 1
ATOM 1768 C C . GLY A 1 234 ? 17.691 0.285 -28.441 1.00 85.19 234 GLY A C 1
ATOM 1769 O O . GLY A 1 234 ? 18.654 -0.400 -28.074 1.00 85.19 234 GLY A O 1
ATOM 1770 N N . PHE A 1 235 ? 16.629 0.488 -27.667 1.00 89.25 235 PHE A N 1
ATOM 1771 C CA . PHE A 1 235 ? 16.423 -0.161 -26.383 1.00 89.25 235 PHE A CA 1
ATOM 1772 C C . PHE A 1 235 ? 14.957 -0.528 -26.156 1.00 89.25 235 PHE A C 1
ATOM 1774 O O . PHE A 1 235 ? 14.040 0.125 -26.657 1.00 89.25 235 PHE A O 1
ATOM 1781 N N . THR A 1 236 ? 14.766 -1.530 -25.306 1.00 92.69 236 THR A N 1
ATOM 1782 C CA . THR A 1 236 ? 13.508 -1.849 -24.639 1.00 92.69 236 THR A CA 1
ATOM 1783 C C . THR A 1 236 ? 13.789 -2.006 -23.150 1.00 92.69 236 THR A C 1
ATOM 1785 O O . THR A 1 236 ? 14.687 -2.745 -22.752 1.00 92.69 236 THR A O 1
ATOM 1788 N N . MET A 1 237 ? 13.025 -1.302 -22.321 1.00 93.25 237 MET A N 1
ATOM 1789 C CA . MET A 1 237 ? 13.148 -1.299 -20.867 1.00 93.25 237 MET A CA 1
ATOM 1790 C C . MET A 1 237 ? 11.804 -1.652 -20.240 1.00 93.25 237 MET A C 1
ATOM 1792 O O . MET A 1 237 ? 10.784 -1.063 -20.596 1.00 93.25 237 MET A O 1
ATOM 1796 N N . GLN A 1 238 ? 11.803 -2.585 -19.292 1.00 95.06 238 GLN A N 1
ATOM 1797 C CA . GLN A 1 238 ? 10.629 -2.882 -18.476 1.00 95.06 238 GLN A CA 1
ATOM 1798 C C . GLN A 1 238 ? 10.790 -2.236 -17.106 1.00 95.06 238 GLN A C 1
ATOM 1800 O O . GLN A 1 238 ? 11.661 -2.611 -16.319 1.00 95.06 238 GLN A O 1
ATOM 1805 N N . LEU A 1 239 ? 9.937 -1.256 -16.840 1.00 95.00 239 LEU A N 1
ATOM 1806 C CA . LEU A 1 239 ? 9.856 -0.539 -15.580 1.00 95.00 239 LEU A CA 1
ATOM 1807 C C . LEU A 1 239 ? 8.644 -1.011 -14.808 1.00 95.00 239 LEU A C 1
ATOM 1809 O O . LEU A 1 239 ? 7.597 -1.282 -15.394 1.00 95.00 239 LEU A O 1
ATOM 1813 N N . TRP A 1 240 ? 8.758 -1.018 -13.492 1.00 95.06 240 TRP A N 1
ATOM 1814 C CA . TRP A 1 240 ? 7.602 -1.149 -12.625 1.00 95.06 240 TRP A CA 1
ATOM 1815 C C . TRP A 1 240 ? 7.634 -0.099 -11.535 1.00 95.06 240 TRP A C 1
ATOM 1817 O O . TRP A 1 240 ? 8.686 0.449 -11.204 1.00 95.06 240 TRP A O 1
ATOM 1827 N N . PHE A 1 241 ? 6.450 0.183 -11.014 1.00 95.88 241 PHE A N 1
ATOM 1828 C CA . PHE A 1 241 ? 6.232 1.190 -9.999 1.00 95.88 241 PHE A CA 1
ATOM 1829 C C . PHE A 1 241 ? 5.386 0.621 -8.872 1.00 95.88 241 PHE A C 1
ATOM 1831 O O . PHE A 1 241 ? 4.510 -0.218 -9.095 1.00 95.88 241 PHE A O 1
ATOM 1838 N N . ALA A 1 242 ? 5.627 1.111 -7.666 1.00 95.38 242 ALA A N 1
ATOM 1839 C CA . ALA A 1 242 ? 4.814 0.823 -6.496 1.00 95.38 242 ALA A CA 1
ATOM 1840 C C . ALA A 1 242 ? 4.885 2.000 -5.513 1.00 95.38 242 ALA A C 1
ATOM 1842 O O . ALA A 1 242 ? 5.826 2.792 -5.572 1.00 95.38 242 ALA A O 1
ATOM 1843 N N . PRO A 1 243 ? 3.905 2.158 -4.614 1.00 95.56 243 PRO A N 1
ATOM 1844 C CA . PRO A 1 243 ? 3.913 3.237 -3.640 1.00 95.56 243 PRO A CA 1
ATOM 1845 C C . PRO A 1 243 ? 5.182 3.260 -2.783 1.00 95.56 243 PRO A C 1
ATOM 1847 O O . PRO A 1 243 ? 5.600 2.244 -2.214 1.00 95.56 243 PRO A O 1
ATOM 1850 N N . SER A 1 244 ? 5.781 4.444 -2.680 1.00 93.50 244 SER A N 1
ATOM 1851 C CA . SER A 1 244 ? 6.968 4.665 -1.862 1.00 93.50 244 SER A CA 1
ATOM 1852 C C . SER A 1 244 ? 6.624 4.715 -0.373 1.00 93.50 244 SER A C 1
ATOM 1854 O O . SER A 1 244 ? 5.471 4.877 0.029 1.00 93.50 244 SER A O 1
ATOM 1856 N N . LEU A 1 245 ? 7.657 4.648 0.463 1.00 90.12 245 LEU A N 1
ATOM 1857 C CA . LEU A 1 245 ? 7.572 4.793 1.915 1.00 90.12 245 LEU A CA 1
ATOM 1858 C C . LEU A 1 245 ? 6.888 6.100 2.344 1.00 90.12 245 LEU A C 1
ATOM 1860 O O . LEU A 1 245 ? 6.306 6.161 3.417 1.00 90.12 245 LEU A O 1
ATOM 1864 N N . THR A 1 246 ? 6.962 7.145 1.516 1.00 88.06 246 THR A N 1
ATOM 1865 C CA . THR A 1 246 ? 6.385 8.460 1.834 1.00 88.06 246 THR A CA 1
ATOM 1866 C C . THR A 1 246 ? 4.883 8.549 1.590 1.00 88.06 246 THR A C 1
ATOM 1868 O O . THR A 1 246 ? 4.310 9.603 1.855 1.00 88.06 246 THR A O 1
ATOM 1871 N N . GLU A 1 247 ? 4.259 7.503 1.032 1.00 88.19 247 GLU A N 1
ATOM 1872 C CA . GLU A 1 247 ? 2.820 7.440 0.729 1.00 88.19 247 GLU A CA 1
ATOM 1873 C C . GLU A 1 247 ? 2.324 8.467 -0.310 1.00 88.19 247 GLU A C 1
ATOM 1875 O O . GLU A 1 247 ? 1.134 8.537 -0.610 1.00 88.19 247 GLU A O 1
ATOM 1880 N N . ARG A 1 248 ? 3.225 9.282 -0.873 1.00 89.56 248 ARG A N 1
ATOM 1881 C CA . ARG A 1 248 ? 2.895 10.412 -1.763 1.00 89.56 248 ARG A CA 1
ATOM 1882 C C . ARG A 1 248 ? 3.330 10.203 -3.204 1.00 89.56 248 ARG A C 1
ATOM 1884 O O . ARG A 1 248 ? 2.815 10.862 -4.103 1.00 89.56 248 ARG A O 1
ATOM 1891 N N . THR A 1 249 ? 4.306 9.333 -3.421 1.00 92.81 249 THR A N 1
ATOM 1892 C CA . THR A 1 249 ? 4.929 9.106 -4.725 1.00 92.81 249 THR A CA 1
ATOM 1893 C C . THR A 1 249 ? 4.993 7.622 -5.034 1.00 92.81 249 THR A C 1
ATOM 1895 O O . THR A 1 249 ? 4.847 6.775 -4.152 1.00 92.81 249 THR A O 1
ATOM 1898 N N . LEU A 1 250 ? 5.234 7.313 -6.304 1.00 94.50 250 LEU A N 1
ATOM 1899 C CA . LEU A 1 250 ? 5.597 5.969 -6.715 1.00 94.50 250 LEU A CA 1
ATOM 1900 C C . LEU A 1 250 ? 7.121 5.851 -6.746 1.00 94.50 250 LEU A C 1
ATOM 1902 O O . LEU A 1 250 ? 7.799 6.680 -7.356 1.00 94.50 250 LEU A O 1
ATOM 1906 N N . GLU A 1 251 ? 7.627 4.818 -6.090 1.00 93.62 251 GLU A N 1
ATOM 1907 C CA . GLU A 1 251 ? 8.974 4.307 -6.296 1.00 93.62 251 GLU A CA 1
ATOM 1908 C C . GLU A 1 251 ? 9.006 3.458 -7.572 1.00 93.62 251 GLU A C 1
ATOM 1910 O O . GLU A 1 251 ? 7.956 3.042 -8.070 1.00 93.62 251 GLU A O 1
ATOM 1915 N N . HIS A 1 252 ? 10.196 3.214 -8.113 1.00 92.88 252 HIS A N 1
ATOM 1916 C CA . HIS A 1 252 ? 10.377 2.471 -9.353 1.00 92.88 252 HIS A CA 1
ATOM 1917 C C . HIS A 1 252 ? 11.590 1.553 -9.285 1.00 92.88 252 HIS A C 1
ATOM 1919 O O . HIS A 1 252 ? 12.529 1.806 -8.537 1.00 92.88 252 HIS A O 1
ATOM 1925 N N . ASP A 1 253 ? 11.592 0.513 -10.110 1.00 91.56 253 ASP A N 1
ATOM 1926 C CA . ASP A 1 253 ? 12.789 -0.277 -10.389 1.00 91.56 253 ASP A CA 1
ATOM 1927 C C . ASP A 1 253 ? 12.700 -0.856 -11.816 1.00 91.56 253 ASP A C 1
ATOM 1929 O O . ASP A 1 253 ? 11.648 -0.827 -12.467 1.00 91.56 253 ASP A O 1
ATOM 1933 N N . VAL A 1 254 ? 13.825 -1.344 -12.332 1.00 91.25 254 VAL A N 1
ATOM 1934 C CA . VAL A 1 254 ? 13.942 -1.919 -13.677 1.00 91.25 254 VAL A CA 1
ATOM 1935 C C . VAL A 1 254 ? 13.897 -3.437 -13.570 1.00 91.25 254 VAL A C 1
ATOM 1937 O O . VAL A 1 254 ? 14.739 -4.042 -12.902 1.00 91.25 254 VAL A O 1
ATOM 1940 N N . LEU A 1 255 ? 12.940 -4.081 -14.235 1.00 89.06 255 LEU A N 1
ATOM 1941 C CA . LEU A 1 255 ? 12.851 -5.545 -14.277 1.00 89.06 255 LEU A CA 1
ATOM 1942 C C . LEU A 1 255 ? 13.800 -6.128 -15.309 1.00 89.06 255 LEU A C 1
ATOM 1944 O O . LEU A 1 255 ? 14.533 -7.066 -15.003 1.00 89.06 255 LEU A O 1
ATOM 1948 N N . ASP A 1 256 ? 13.792 -5.539 -16.499 1.00 88.69 256 ASP A N 1
ATOM 1949 C CA . ASP A 1 256 ? 14.512 -6.042 -17.656 1.00 88.69 256 ASP A CA 1
ATOM 1950 C C . ASP A 1 256 ? 14.957 -4.896 -18.568 1.00 88.69 256 ASP A C 1
ATOM 1952 O O . ASP A 1 256 ? 14.338 -3.825 -18.614 1.00 88.69 256 ASP A O 1
ATOM 1956 N N . TYR A 1 257 ? 16.042 -5.142 -19.294 1.00 87.94 257 TYR A N 1
ATOM 1957 C CA . TYR A 1 257 ? 16.592 -4.237 -20.285 1.00 87.94 257 TYR A CA 1
ATOM 1958 C C . TYR A 1 257 ? 17.217 -5.026 -21.435 1.00 87.94 257 TYR A C 1
ATOM 1960 O O . TYR A 1 257 ? 18.109 -5.854 -21.237 1.00 87.94 257 TYR A O 1
ATOM 1968 N N . ALA A 1 258 ? 16.804 -4.693 -22.654 1.00 86.38 258 ALA A N 1
ATOM 1969 C CA . ALA A 1 258 ? 17.362 -5.241 -23.876 1.00 86.38 258 ALA A CA 1
ATOM 1970 C C . ALA A 1 258 ? 17.813 -4.110 -24.800 1.00 86.38 258 ALA A C 1
ATOM 1972 O O . ALA A 1 258 ? 17.045 -3.205 -25.122 1.00 86.38 258 ALA A O 1
ATOM 1973 N N . GLN A 1 259 ? 19.057 -4.191 -25.265 1.00 82.88 259 GLN A N 1
ATOM 1974 C CA . GLN A 1 259 ? 19.538 -3.358 -26.359 1.00 82.88 259 GLN A CA 1
ATOM 1975 C C . GLN A 1 259 ? 19.134 -4.005 -27.689 1.00 82.88 259 GLN A C 1
ATOM 1977 O O . GLN A 1 259 ? 19.519 -5.141 -27.976 1.00 82.88 259 GLN A O 1
ATOM 1982 N N . THR A 1 260 ? 18.388 -3.287 -28.522 1.00 71.88 260 THR A N 1
ATOM 1983 C CA . THR A 1 260 ? 18.092 -3.710 -29.891 1.00 71.88 260 THR A CA 1
ATOM 1984 C C . THR A 1 260 ? 19.208 -3.211 -30.804 1.00 71.88 260 THR A C 1
ATOM 1986 O O . THR A 1 260 ? 19.375 -2.016 -31.028 1.00 71.88 260 THR A O 1
ATOM 1989 N N . ARG A 1 261 ? 20.029 -4.133 -31.321 1.00 63.41 261 ARG A N 1
ATOM 1990 C CA . ARG A 1 261 ? 20.971 -3.810 -32.401 1.00 63.41 261 ARG A CA 1
ATOM 1991 C C . ARG A 1 261 ? 20.195 -3.764 -33.708 1.00 63.41 261 ARG A C 1
ATOM 1993 O O . ARG A 1 261 ? 19.542 -4.749 -34.057 1.00 63.41 261 ARG A O 1
ATOM 2000 N N . GLY A 1 262 ? 20.287 -2.655 -34.438 1.00 52.91 262 GLY A N 1
ATOM 2001 C CA . GLY A 1 262 ? 19.844 -2.637 -35.826 1.00 52.91 262 GLY A CA 1
ATOM 2002 C C . GLY A 1 262 ? 20.632 -3.696 -36.596 1.00 52.91 262 GLY A C 1
ATOM 2003 O O . GLY A 1 262 ? 21.864 -3.691 -36.561 1.00 52.91 262 GLY A O 1
ATOM 2004 N N . ARG A 1 263 ? 19.945 -4.638 -37.253 1.00 40.94 263 ARG A N 1
ATOM 2005 C CA . ARG A 1 263 ? 20.597 -5.453 -38.285 1.00 40.94 263 ARG A CA 1
ATOM 2006 C C . ARG A 1 263 ? 21.060 -4.473 -39.364 1.00 40.94 263 ARG A C 1
ATOM 2008 O O . ARG A 1 263 ? 20.224 -3.771 -39.926 1.00 40.94 263 ARG A O 1
ATOM 2015 N N . ARG A 1 264 ? 22.374 -4.376 -39.565 1.00 41.16 264 ARG A N 1
ATOM 2016 C CA . ARG A 1 264 ? 22.924 -3.828 -40.806 1.00 41.16 264 ARG A CA 1
ATOM 2017 C C . ARG A 1 264 ? 22.709 -4.832 -41.923 1.00 41.16 264 ARG A C 1
ATOM 2019 O O . ARG A 1 264 ? 22.795 -6.044 -41.614 1.00 41.16 264 ARG A O 1
#